Protein AF-A0AAE1GYR5-F1 (afdb_monomer)

Mean predicted aligned error: 14.64 Å

Nearest PDB structures (foldseek):
  8scx-assembly1_A  TM=9.489E-01  e=9.375E-11  Saccharomyces cerevisiae
  8scx-assembly1_B  TM=8.707E-01  e=6.252E-06  Saccharomyces cerevisiae
  8e73-assembly1_AK  TM=7.886E-01  e=5.840E-03  Vigna radiata
  7cgp-assembly1_A  TM=7.284E-01  e=4.754E-03  Homo sapiens
  7ard-assembly1_Y  TM=7.413E-01  e=6.220E-02  Polytomella sp. Pringsheim 198.80

pLDDT: mean 76.47, std 19.3, range [35.62, 95.69]

Secondary structure (DSSP, 8-state):
--SSHHHHTTTTTSS--HHHHHHHHHHHHHHHHHHHHHHHHHHHHHHHSPSSHHHHHHHHHHHHHHHHHHHHHHHHHHHHHHHHHHHHHHHHHS---HHHHHHHHHHHHHHHHGGG-HHHHHHHHHHHHHHHHHHHHHHHHHHHHHHHHT---PPPPGGG---SSTT-PPP---------

Radius of gyration: 28.0 Å; Cα contacts (8 Å, |Δi|>4): 154; chains: 1; bounding box: 78×53×68 Å

Foldseek 3Di:
DPPVVVVVVVVVPVDDALVVQLVVQLVVQLVCLLVVLLVVLLVVQLVPFDDDPVRSNVSSVVSSVPGSNVRSNVSSLLRNQLSVQLNVVCVVVVDRDLVSSLQSQLVSQLVVCVVVDDVSSNVRSVVRSVVSCVVVVVVVVVVVVVVVVCPPPDPPPPPPDDDPDPDDDDDPDDPDDDDD

Sequence (180 aa):
MNKSIHSLQMEEYTREPCPWRIMDDIGGAFAMGAIGGGVFQSFRGFRNAPSGISRRLAGSLSAIQQRSPVIAGSFAVWGGMFSTFDCSLAHLRKKEDPWNSILSGALTGGVLAARSGPGPMAASAAVGGLLLALIEGVGIWMTRMTAEHFQPQMPPPADAQPSPFPGMPLNPSGQQSELQ

Solvent-accessible surface area (backbone atoms only — not comparable to full-atom values): 9850 Å² total; per-residue (Å²): 132,78,71,67,61,61,58,57,59,62,57,79,62,70,63,68,56,68,76,54,44,29,53,51,39,21,51,52,28,24,50,53,21,34,52,53,30,30,54,56,30,35,54,52,19,40,71,72,30,62,93,50,73,70,51,14,50,52,38,11,52,53,38,20,69,69,44,9,60,56,45,7,49,51,34,16,53,51,36,28,42,28,41,51,41,32,48,50,44,34,66,73,63,76,50,90,52,74,62,41,54,20,50,18,24,18,49,38,26,21,62,74,25,48,88,70,37,71,68,51,11,54,52,32,14,52,51,28,20,50,56,36,43,50,53,50,51,50,51,53,52,52,51,52,59,50,49,68,75,59,63,74,77,73,74,77,69,84,87,78,62,83,73,94,64,93,86,74,84,87,80,94,81,86,90,84,83,90,88,130

Organism: NCBI:txid407009

Structure (mmCIF, N/CA/C/O backbone):
data_AF-A0AAE1GYR5-F1
#
_entry.id   AF-A0AAE1GYR5-F1
#
loop_
_atom_site.group_PDB
_atom_site.id
_atom_site.type_symbol
_atom_site.label_atom_id
_atom_site.label_alt_id
_atom_site.label_comp_id
_atom_site.label_asym_id
_atom_site.label_entity_id
_atom_site.label_seq_id
_atom_site.pdbx_PDB_ins_code
_atom_site.Cartn_x
_atom_site.Cartn_y
_atom_site.Cartn_z
_atom_site.occupancy
_atom_site.B_iso_or_equiv
_atom_site.auth_seq_id
_atom_site.auth_comp_id
_atom_site.auth_asym_id
_atom_site.auth_atom_id
_atom_site.pdbx_PDB_model_num
ATOM 1 N N . MET A 1 1 ? 30.249 -35.823 -10.989 1.00 42.81 1 MET A N 1
ATOM 2 C CA . MET A 1 1 ? 29.712 -34.827 -11.947 1.00 42.81 1 MET A CA 1
ATOM 3 C C . MET A 1 1 ? 28.200 -34.592 -11.861 1.00 42.81 1 MET A C 1
ATOM 5 O O . MET A 1 1 ? 27.748 -33.640 -12.468 1.00 42.81 1 MET A O 1
ATOM 9 N N . ASN A 1 2 ? 27.418 -35.348 -11.072 1.00 40.09 2 ASN A N 1
ATOM 10 C CA . ASN A 1 2 ? 25.955 -35.156 -11.000 1.00 40.09 2 ASN A CA 1
ATOM 11 C C . ASN A 1 2 ? 25.460 -34.285 -9.822 1.00 40.09 2 ASN A C 1
ATOM 13 O O . ASN A 1 2 ? 24.262 -34.113 -9.642 1.00 40.09 2 ASN A O 1
ATOM 17 N N . LYS A 1 3 ? 26.371 -33.761 -8.986 1.00 47.69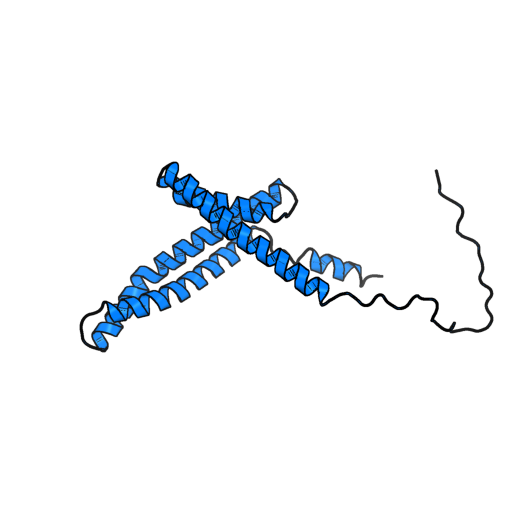 3 LYS A N 1
ATOM 18 C CA . LYS A 1 3 ? 26.021 -33.029 -7.753 1.00 47.69 3 LYS A CA 1
ATOM 19 C C . LYS A 1 3 ? 26.018 -31.501 -7.916 1.00 47.69 3 LYS A C 1
ATOM 21 O O . LYS A 1 3 ? 25.358 -30.829 -7.141 1.00 47.69 3 LYS A O 1
ATOM 26 N N . SER A 1 4 ? 26.700 -30.975 -8.939 1.00 44.97 4 SER A N 1
ATOM 27 C CA . SER A 1 4 ? 26.844 -29.526 -9.178 1.00 44.97 4 SER A CA 1
ATOM 28 C C . SER A 1 4 ? 25.782 -28.938 -10.119 1.00 44.97 4 SER A C 1
ATOM 30 O O . SER A 1 4 ? 25.547 -27.736 -10.087 1.00 44.97 4 SER A O 1
ATOM 32 N N . ILE A 1 5 ? 25.106 -29.773 -10.921 1.00 47.38 5 ILE A N 1
ATOM 33 C CA . ILE A 1 5 ? 23.966 -29.354 -11.760 1.00 47.38 5 ILE A CA 1
ATOM 34 C C . ILE A 1 5 ? 22.716 -29.114 -10.889 1.00 47.38 5 ILE A C 1
ATOM 36 O O . ILE A 1 5 ? 21.984 -28.154 -11.105 1.00 47.38 5 ILE A O 1
ATOM 40 N N . HIS A 1 6 ? 22.515 -29.920 -9.839 1.00 42.69 6 HIS A N 1
ATOM 41 C CA . HIS A 1 6 ? 21.367 -29.779 -8.934 1.00 42.69 6 HIS A CA 1
ATOM 42 C C . HIS A 1 6 ? 21.412 -28.522 -8.053 1.00 42.69 6 HIS A C 1
ATOM 44 O O . HIS A 1 6 ? 20.363 -28.038 -7.645 1.00 42.69 6 HIS A O 1
ATOM 50 N N . SER A 1 7 ? 22.595 -27.979 -7.764 1.00 40.62 7 SER A N 1
ATOM 51 C CA . SER A 1 7 ? 22.740 -26.728 -7.009 1.00 40.62 7 SER A CA 1
ATOM 52 C C . SER A 1 7 ? 22.446 -25.481 -7.848 1.00 40.62 7 SER A C 1
ATOM 54 O O . SER A 1 7 ? 22.014 -24.486 -7.287 1.00 40.62 7 SER A O 1
ATOM 56 N N . LEU A 1 8 ? 22.609 -25.537 -9.176 1.00 44.00 8 LEU A N 1
ATOM 57 C CA . LEU A 1 8 ? 22.310 -24.403 -10.064 1.00 44.00 8 LEU A CA 1
ATOM 58 C C . LEU A 1 8 ? 20.816 -24.314 -10.430 1.00 44.00 8 LEU A C 1
ATOM 60 O O . LEU A 1 8 ? 20.296 -23.220 -10.611 1.00 44.00 8 LEU A O 1
ATOM 64 N N . GLN A 1 9 ? 20.086 -25.436 -10.453 1.00 36.09 9 GLN A N 1
ATOM 65 C CA . GLN A 1 9 ? 18.617 -25.416 -10.595 1.00 36.09 9 GLN A CA 1
ATOM 66 C C . GLN A 1 9 ? 17.873 -24.980 -9.322 1.00 36.09 9 GLN A C 1
ATOM 68 O O . GLN A 1 9 ? 16.681 -24.699 -9.390 1.00 36.09 9 GLN A O 1
ATOM 73 N N . MET A 1 10 ? 18.557 -24.907 -8.177 1.00 39.50 10 MET A N 1
ATOM 74 C CA . MET A 1 10 ? 17.971 -24.498 -6.893 1.00 39.50 10 MET A CA 1
ATOM 75 C C . MET A 1 10 ? 18.194 -23.010 -6.572 1.00 39.50 10 MET A C 1
ATOM 77 O O . MET A 1 10 ? 17.833 -22.583 -5.482 1.00 39.50 10 MET A O 1
ATOM 81 N N . GLU A 1 11 ? 18.751 -22.223 -7.505 1.00 41.19 11 GLU A N 1
ATOM 82 C CA . GLU A 1 11 ? 18.718 -20.747 -7.456 1.00 41.19 11 GLU A CA 1
ATOM 83 C C . GLU A 1 11 ? 17.782 -20.136 -8.519 1.00 41.19 11 GLU A C 1
ATOM 85 O O . GLU A 1 11 ? 17.151 -19.112 -8.271 1.00 41.19 11 GLU A O 1
ATOM 90 N N . GLU A 1 12 ? 17.559 -20.824 -9.647 1.00 40.78 12 GLU A N 1
ATOM 91 C CA . GLU A 1 12 ? 16.543 -20.457 -10.657 1.00 40.78 12 GLU A CA 1
ATOM 92 C C . GLU A 1 12 ? 15.101 -20.855 -10.234 1.00 40.78 12 GLU A C 1
ATOM 94 O O . GLU A 1 12 ? 14.131 -20.608 -10.946 1.00 40.78 12 GLU A O 1
ATOM 99 N N . TYR A 1 13 ? 14.953 -21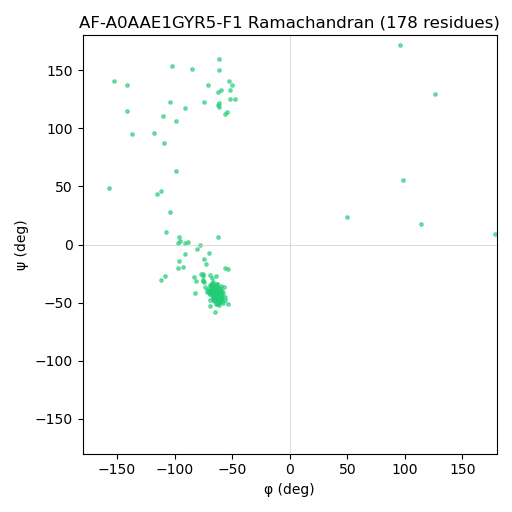.469 -9.052 1.00 37.06 13 TYR A N 1
ATOM 100 C CA . TYR A 1 13 ? 13.685 -21.747 -8.358 1.00 37.06 13 TYR A CA 1
ATOM 101 C C . TYR A 1 13 ? 13.494 -20.835 -7.124 1.00 37.06 13 TYR A C 1
ATOM 103 O O . TYR A 1 13 ? 12.598 -21.045 -6.315 1.00 37.06 13 TYR A O 1
ATOM 111 N N . THR A 1 14 ? 14.321 -19.797 -6.956 1.00 44.81 14 THR A N 1
ATOM 112 C CA . THR A 1 14 ? 14.235 -18.865 -5.809 1.00 44.81 14 THR A CA 1
ATOM 113 C C . THR A 1 14 ? 13.328 -17.657 -6.097 1.00 44.81 14 THR A C 1
ATOM 115 O O . THR A 1 14 ? 13.144 -16.789 -5.246 1.00 44.81 14 THR A O 1
ATOM 118 N N . ARG A 1 15 ? 12.715 -17.594 -7.289 1.00 51.94 15 ARG A N 1
ATOM 119 C CA . ARG A 1 15 ? 11.663 -16.628 -7.633 1.00 51.94 15 ARG A CA 1
ATOM 120 C C . ARG A 1 15 ? 10.332 -17.339 -7.770 1.00 51.94 15 ARG A C 1
ATOM 122 O O . ARG A 1 15 ? 10.109 -18.081 -8.725 1.00 51.94 15 ARG A O 1
ATOM 129 N N . GLU A 1 16 ? 9.434 -17.084 -6.830 1.00 55.91 16 GLU A N 1
ATOM 130 C CA . GLU A 1 16 ? 8.089 -17.625 -6.925 1.00 55.91 16 GLU A CA 1
ATOM 131 C C . GLU A 1 16 ? 7.394 -17.082 -8.187 1.00 55.91 16 GLU A C 1
ATOM 133 O O . GLU A 1 16 ? 7.450 -15.875 -8.457 1.00 55.91 16 GLU A O 1
ATOM 138 N N . PRO A 1 17 ? 6.776 -17.951 -9.010 1.00 71.19 17 PRO A N 1
ATOM 139 C CA . PRO A 1 17 ? 6.199 -17.544 -10.279 1.00 71.19 17 PRO A CA 1
ATOM 140 C C . PRO A 1 17 ? 5.092 -16.511 -10.057 1.00 71.19 17 PRO A C 1
ATOM 142 O O . PRO A 1 17 ? 4.379 -16.526 -9.053 1.00 71.19 17 PRO A O 1
ATOM 145 N N . CYS A 1 18 ? 4.914 -15.628 -11.040 1.00 67.38 18 CYS A N 1
ATOM 146 C CA . CYS A 1 18 ? 4.074 -14.442 -10.916 1.00 67.38 18 CYS A CA 1
ATOM 147 C C . CYS A 1 18 ? 2.603 -14.633 -10.507 1.00 67.38 18 CYS A C 1
ATOM 149 O O . CYS A 1 18 ? 2.070 -13.664 -9.983 1.00 67.38 18 CYS A O 1
ATOM 151 N N . PRO A 1 19 ? 1.903 -15.780 -10.621 1.00 80.06 19 PRO A N 1
ATOM 152 C CA . PRO A 1 19 ? 0.608 -15.866 -9.945 1.00 80.06 19 PRO A CA 1
ATOM 153 C C . PRO A 1 19 ? 0.746 -16.046 -8.425 1.00 80.06 19 PRO A C 1
ATOM 155 O O . PRO A 1 19 ? -0.099 -15.565 -7.676 1.00 80.06 19 PRO A O 1
ATOM 158 N N . TRP A 1 20 ? 1.800 -16.716 -7.962 1.00 84.94 20 TRP A N 1
ATOM 159 C CA . TRP A 1 20 ? 1.976 -17.052 -6.554 1.00 84.94 20 TRP A CA 1
ATOM 160 C C . TRP A 1 20 ? 2.570 -15.887 -5.754 1.00 84.94 20 TRP A C 1
ATOM 162 O O . TRP A 1 20 ? 2.019 -15.534 -4.716 1.00 84.94 20 TRP A O 1
ATOM 172 N N . ARG A 1 21 ? 3.569 -15.181 -6.306 1.00 83.62 21 ARG A N 1
ATOM 173 C CA . ARG A 1 21 ? 4.134 -13.969 -5.682 1.00 83.62 21 ARG A CA 1
ATOM 174 C C . ARG A 1 21 ? 3.080 -12.882 -5.441 1.00 83.62 21 ARG A C 1
ATOM 176 O O . ARG A 1 21 ? 3.029 -12.286 -4.377 1.00 83.62 21 ARG A O 1
ATOM 183 N N . ILE A 1 22 ? 2.181 -12.670 -6.408 1.00 87.81 22 ILE A N 1
ATOM 184 C CA . ILE A 1 22 ? 1.078 -11.706 -6.265 1.00 87.81 22 ILE A CA 1
ATOM 185 C C . ILE A 1 22 ? 0.131 -12.123 -5.131 1.00 87.81 22 ILE A C 1
ATOM 187 O O . ILE A 1 22 ? -0.329 -11.271 -4.376 1.00 87.81 22 ILE A O 1
ATOM 191 N N . MET A 1 23 ? -0.178 -13.418 -5.010 1.00 89.44 23 MET A N 1
ATOM 192 C CA . MET A 1 23 ? -1.055 -13.916 -3.949 1.00 89.44 23 MET A CA 1
ATOM 193 C C . MET A 1 23 ? -0.431 -13.714 -2.565 1.00 89.44 23 MET A C 1
ATOM 195 O O . MET A 1 23 ? -1.122 -13.256 -1.652 1.00 89.44 23 MET A O 1
ATOM 199 N N . ASP A 1 24 ? 0.860 -14.017 -2.426 1.00 90.56 24 ASP A N 1
ATOM 200 C CA . ASP A 1 24 ? 1.584 -13.831 -1.169 1.00 90.56 24 ASP A CA 1
ATOM 201 C C . ASP A 1 24 ? 1.683 -12.344 -0.796 1.00 90.56 24 ASP A C 1
ATOM 203 O O . ASP A 1 24 ? 1.354 -11.967 0.327 1.00 90.56 24 ASP A O 1
ATOM 207 N N . ASP A 1 25 ? 1.970 -11.466 -1.762 1.00 90.50 25 ASP A N 1
ATOM 208 C CA . ASP A 1 25 ? 2.030 -10.017 -1.537 1.00 90.50 25 ASP A CA 1
ATOM 209 C C . ASP A 1 25 ? 0.667 -9.424 -1.138 1.00 90.50 25 ASP A C 1
ATOM 211 O O . ASP A 1 25 ? 0.583 -8.580 -0.241 1.00 90.50 25 ASP A O 1
ATOM 215 N N . ILE A 1 26 ? -0.429 -9.880 -1.757 1.00 93.38 26 ILE A N 1
ATOM 216 C CA . ILE A 1 26 ? -1.796 -9.484 -1.377 1.00 93.38 26 ILE A CA 1
ATOM 217 C C . ILE A 1 26 ? -2.102 -9.942 0.050 1.00 93.38 26 ILE A C 1
ATOM 219 O O . ILE A 1 26 ? -2.629 -9.160 0.848 1.00 93.38 26 ILE A O 1
ATOM 223 N N . GLY A 1 27 ? -1.785 -11.198 0.376 1.00 93.12 27 GLY A N 1
ATOM 224 C CA . GLY A 1 27 ? -2.016 -11.782 1.695 1.00 93.12 27 GLY A CA 1
ATOM 225 C C . GLY A 1 27 ? -1.198 -11.093 2.786 1.00 93.12 27 GLY A C 1
ATOM 226 O O . GLY A 1 27 ? -1.745 -10.704 3.821 1.00 93.12 27 GLY A O 1
ATOM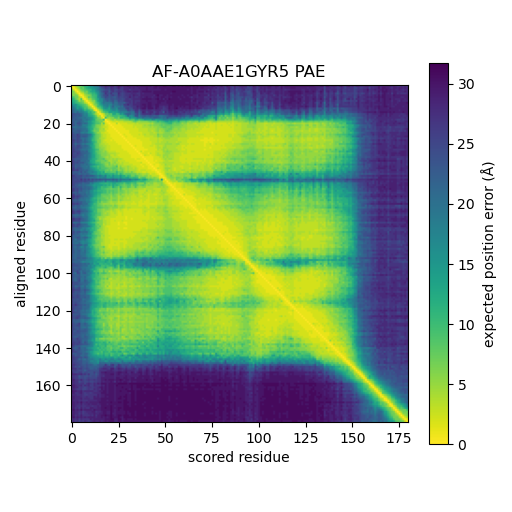 227 N N . GLY A 1 28 ? 0.089 -10.865 2.526 1.00 93.25 28 GLY A N 1
ATOM 228 C CA . GLY A 1 28 ? 1.006 -10.149 3.405 1.00 93.25 28 GLY A CA 1
ATOM 229 C C . GLY A 1 28 ? 0.562 -8.707 3.638 1.00 93.25 28 GLY A C 1
ATOM 230 O O . GLY A 1 28 ? 0.438 -8.276 4.787 1.00 93.25 28 GLY A O 1
ATOM 231 N N . ALA A 1 29 ? 0.221 -7.976 2.574 1.00 93.75 29 ALA A N 1
ATOM 232 C CA . ALA A 1 29 ? -0.273 -6.605 2.685 1.00 93.75 29 ALA A CA 1
ATOM 233 C C . ALA A 1 29 ? -1.617 -6.528 3.429 1.00 93.75 29 ALA A C 1
ATOM 235 O O . ALA A 1 29 ? -1.817 -5.637 4.260 1.00 93.75 29 ALA A O 1
ATOM 236 N N . PHE A 1 30 ? -2.524 -7.483 3.196 1.00 95.69 30 PHE A N 1
ATOM 237 C CA . PHE A 1 30 ? -3.776 -7.585 3.945 1.00 95.69 30 PHE A CA 1
ATOM 238 C C . PHE A 1 30 ? -3.517 -7.821 5.435 1.00 95.69 30 PHE A C 1
ATOM 240 O O . PHE A 1 30 ? -4.090 -7.124 6.273 1.00 95.69 30 PHE A O 1
ATOM 247 N N . ALA A 1 31 ? -2.639 -8.767 5.782 1.00 95.69 31 ALA A N 1
ATOM 248 C CA . ALA A 1 31 ? -2.300 -9.075 7.167 1.00 95.69 31 ALA A CA 1
ATOM 249 C C . ALA A 1 31 ? -1.670 -7.867 7.875 1.00 95.69 31 ALA A C 1
ATOM 251 O O . ALA A 1 31 ? -2.112 -7.492 8.965 1.00 95.69 31 ALA A O 1
ATOM 252 N N . MET A 1 32 ? -0.709 -7.194 7.232 1.00 94.69 32 MET A N 1
ATOM 253 C CA . MET A 1 32 ? -0.116 -5.957 7.752 1.00 94.69 32 MET A CA 1
ATOM 254 C C . MET A 1 32 ? -1.174 -4.870 7.967 1.00 94.69 32 MET A C 1
ATOM 256 O O . MET A 1 32 ? -1.204 -4.231 9.022 1.00 94.69 32 MET A O 1
ATOM 260 N N . GLY A 1 33 ? -2.087 -4.692 7.010 1.00 93.38 33 GLY A N 1
ATOM 261 C CA . GLY A 1 33 ? -3.173 -3.721 7.109 1.00 93.38 33 GLY A CA 1
ATOM 262 C C . GLY A 1 33 ? -4.214 -4.071 8.178 1.00 93.38 33 GLY A C 1
ATOM 263 O O . GLY A 1 33 ? -4.711 -3.171 8.853 1.00 93.38 33 GLY A O 1
ATOM 264 N N . ALA A 1 34 ? -4.511 -5.353 8.394 1.00 95.06 34 ALA A N 1
ATOM 265 C CA . ALA A 1 34 ? -5.450 -5.816 9.417 1.00 95.06 34 ALA A CA 1
ATOM 266 C C . ALA A 1 34 ? -4.875 -5.669 10.831 1.00 95.06 34 ALA A C 1
ATOM 268 O O . ALA A 1 34 ? -5.577 -5.228 11.745 1.00 95.06 34 ALA A O 1
ATOM 269 N N . ILE A 1 35 ? -3.591 -5.988 11.011 1.00 95.12 35 ILE A N 1
ATOM 270 C CA . ILE A 1 35 ? -2.890 -5.821 12.289 1.00 95.12 35 ILE A CA 1
ATOM 271 C C . ILE A 1 35 ? -2.711 -4.329 12.584 1.00 95.12 35 ILE A C 1
ATOM 273 O O . ILE A 1 35 ? -3.139 -3.850 13.635 1.00 95.12 35 ILE A O 1
ATOM 277 N N . GLY A 1 36 ? -2.148 -3.565 11.642 1.00 93.56 36 GLY A N 1
ATOM 278 C CA . GLY A 1 36 ? -1.916 -2.128 11.805 1.00 93.56 36 GLY A CA 1
ATOM 279 C C . GLY A 1 36 ? -3.215 -1.337 11.965 1.00 93.56 36 GLY A C 1
ATOM 280 O O . GLY A 1 36 ? -3.349 -0.523 12.883 1.00 93.56 36 GLY A O 1
ATOM 281 N N . GLY A 1 37 ? -4.209 -1.627 11.124 1.00 92.81 37 GLY A N 1
ATOM 282 C CA . GLY A 1 37 ? -5.552 -1.058 11.202 1.00 92.81 37 GLY A CA 1
ATOM 283 C C . GLY A 1 37 ? -6.249 -1.424 12.508 1.00 92.81 37 GLY A C 1
ATOM 284 O O . GLY A 1 37 ? -6.804 -0.547 13.164 1.00 92.81 37 GLY A O 1
ATOM 285 N N . GLY A 1 38 ? -6.158 -2.681 12.947 1.00 93.50 38 GLY A N 1
ATOM 286 C CA . GLY A 1 38 ? -6.717 -3.140 14.217 1.00 93.50 38 GLY A CA 1
ATOM 287 C C . GLY A 1 38 ? -6.126 -2.408 15.420 1.00 93.50 38 GLY A C 1
ATOM 288 O O . GLY A 1 38 ? -6.873 -1.866 16.235 1.00 93.50 38 GLY A O 1
ATOM 289 N N . VAL A 1 39 ? -4.798 -2.304 15.506 1.00 94.31 39 VAL A N 1
ATOM 290 C CA . VAL A 1 39 ? -4.116 -1.600 16.605 1.00 94.31 39 VAL A CA 1
ATOM 291 C C . VAL A 1 39 ? -4.473 -0.114 16.604 1.00 94.31 39 VAL A C 1
ATOM 293 O O . VAL A 1 39 ? -4.935 0.409 17.623 1.00 94.31 39 VAL A O 1
ATOM 296 N N . PHE A 1 40 ? -4.341 0.563 15.460 1.00 92.06 40 PHE A N 1
ATOM 297 C CA . PHE A 1 40 ? -4.634 1.993 15.350 1.00 92.06 40 PHE A CA 1
ATOM 298 C C . PHE A 1 40 ? -6.098 2.304 15.675 1.00 92.06 40 PHE A C 1
ATOM 300 O O . PHE A 1 40 ? -6.409 3.260 16.398 1.00 92.06 40 PHE A O 1
ATOM 307 N N . GLN A 1 41 ? -7.018 1.475 15.179 1.00 92.81 41 GLN A N 1
ATOM 308 C CA . GLN A 1 41 ? -8.435 1.671 15.422 1.00 92.81 41 GLN A CA 1
ATOM 309 C C . GLN A 1 41 ? -8.860 1.279 16.831 1.00 92.81 41 GLN A C 1
ATOM 311 O O . GLN A 1 41 ? -9.780 1.909 17.347 1.00 92.81 41 GLN A O 1
ATOM 316 N N . SER A 1 42 ? -8.156 0.352 17.485 1.00 89.69 42 SER A N 1
ATOM 317 C CA . SER A 1 42 ? -8.381 0.045 18.899 1.00 89.69 42 SER A CA 1
ATOM 318 C C . SER A 1 42 ? -8.089 1.257 19.787 1.00 89.69 42 SER A C 1
ATOM 320 O O . SER A 1 42 ? -8.905 1.633 20.630 1.00 89.69 42 SER A O 1
ATOM 322 N N . PHE A 1 43 ? -6.965 1.940 19.541 1.00 89.75 43 PHE A N 1
ATOM 323 C CA . PHE A 1 43 ? -6.552 3.105 20.317 1.00 89.75 43 PHE A CA 1
ATOM 324 C C . PHE A 1 43 ? -7.480 4.289 20.056 1.00 89.75 43 PHE A C 1
ATOM 326 O O . PHE A 1 43 ? -7.988 4.925 20.983 1.00 89.75 43 PHE A O 1
ATOM 333 N N . ARG A 1 44 ? -7.763 4.565 18.778 1.00 87.50 44 ARG A N 1
ATOM 334 C CA . ARG A 1 44 ? -8.672 5.650 18.393 1.00 87.50 44 ARG A CA 1
ATOM 335 C C . ARG A 1 44 ? -10.112 5.374 18.837 1.00 87.50 44 ARG A C 1
ATOM 337 O O . ARG A 1 44 ? -10.789 6.299 19.275 1.00 87.50 44 ARG A O 1
ATOM 344 N N . GLY A 1 45 ? -10.566 4.125 18.767 1.00 86.38 45 GLY A N 1
ATOM 345 C CA . GLY A 1 45 ? -11.885 3.684 19.225 1.00 86.38 45 GLY A CA 1
ATOM 346 C C . GLY A 1 45 ? -12.041 3.811 20.737 1.00 86.38 45 GLY A C 1
ATOM 347 O O . GLY A 1 45 ? -13.043 4.343 21.204 1.00 86.38 45 GLY A O 1
ATOM 348 N N . PHE A 1 46 ? -11.011 3.444 21.504 1.00 86.56 46 PHE A N 1
ATOM 349 C CA . PHE A 1 46 ? -11.005 3.607 22.959 1.00 86.56 46 PHE A CA 1
ATOM 350 C C . PHE A 1 46 ? -11.026 5.082 23.390 1.00 86.56 46 PHE A C 1
ATOM 352 O O . PHE A 1 46 ? -11.692 5.431 24.366 1.00 86.56 46 PHE A O 1
ATOM 359 N N . ARG A 1 47 ? -10.332 5.963 22.652 1.00 85.50 47 ARG A N 1
ATOM 360 C CA . ARG A 1 47 ? -10.309 7.415 22.920 1.00 85.50 47 ARG A CA 1
ATOM 361 C C . ARG A 1 47 ? -11.591 8.140 22.513 1.00 85.50 47 ARG A C 1
ATOM 363 O O . ARG A 1 47 ? -11.933 9.127 23.151 1.00 85.50 47 ARG A O 1
ATOM 370 N N . ASN A 1 48 ? -12.273 7.681 21.465 1.00 86.25 48 ASN A N 1
ATOM 371 C CA . ASN A 1 48 ? -13.472 8.331 20.926 1.00 86.25 48 ASN A CA 1
ATOM 372 C C . ASN A 1 48 ? -14.789 7.809 21.540 1.00 86.25 48 ASN A C 1
ATOM 374 O O . ASN A 1 48 ? -15.853 8.352 21.256 1.00 86.25 48 ASN A O 1
ATOM 378 N N . ALA A 1 49 ? -14.743 6.744 22.345 1.00 86.06 49 ALA A N 1
ATOM 379 C CA . ALA A 1 49 ? -15.921 6.126 22.951 1.00 86.06 49 ALA A CA 1
ATOM 380 C C . ALA A 1 49 ? -16.356 6.802 24.278 1.00 86.06 49 ALA A C 1
ATOM 382 O O . ALA A 1 49 ? -15.513 7.330 25.014 1.00 86.06 49 ALA A O 1
ATOM 383 N N . PRO A 1 50 ? -17.665 6.760 24.618 1.00 77.31 50 PRO A N 1
ATOM 384 C CA . PRO A 1 50 ? -18.221 7.385 25.822 1.00 77.31 50 PRO A CA 1
ATOM 385 C C . PRO A 1 50 ? -17.633 6.815 27.124 1.00 77.31 50 PRO A C 1
ATOM 387 O O . PRO A 1 50 ? -17.078 5.717 27.157 1.00 77.31 50 PRO A O 1
ATOM 390 N N . SER A 1 51 ? -17.745 7.569 28.222 1.00 77.38 51 SER A N 1
ATOM 391 C CA . SER A 1 51 ? -17.150 7.226 29.520 1.00 77.38 51 SER A CA 1
ATOM 392 C C . SER A 1 51 ? -17.659 5.883 30.085 1.00 77.38 51 SER A C 1
ATOM 394 O O . SER A 1 51 ? -18.859 5.582 30.113 1.00 77.38 51 SER A O 1
ATOM 396 N N . GLY A 1 52 ? -16.708 5.058 30.540 1.00 82.06 52 GLY A N 1
ATOM 397 C CA . GLY A 1 52 ? -16.922 3.713 31.088 1.00 82.06 52 GLY A CA 1
ATOM 398 C C . GLY A 1 52 ? -16.067 2.654 30.384 1.00 82.06 52 GLY A C 1
ATOM 399 O O . GLY A 1 52 ? -16.067 2.575 29.160 1.00 82.06 52 GLY A O 1
ATOM 400 N N . ILE A 1 53 ? -15.340 1.830 31.148 1.00 83.88 53 ILE A N 1
ATOM 401 C CA . ILE A 1 53 ? -14.387 0.841 30.604 1.00 83.88 53 ILE A CA 1
ATOM 402 C C . ILE A 1 53 ? -15.094 -0.160 29.675 1.00 83.88 53 ILE A C 1
ATOM 404 O O . ILE A 1 53 ? -14.636 -0.380 28.559 1.00 83.88 53 ILE A O 1
ATOM 408 N N . SER A 1 54 ? -16.258 -0.685 30.072 1.00 85.06 54 SER A N 1
ATOM 409 C CA . SER A 1 54 ? -17.051 -1.616 29.254 1.00 85.06 54 SER A CA 1
ATOM 410 C C . SER A 1 54 ? -17.527 -1.001 27.931 1.00 85.06 54 SER A C 1
ATOM 412 O O . SER A 1 54 ? -17.390 -1.615 26.876 1.00 85.06 54 SER A O 1
ATOM 414 N N . ARG A 1 55 ? -18.020 0.246 27.958 1.00 84.88 55 ARG A N 1
ATOM 415 C CA . ARG A 1 55 ? -18.468 0.981 26.760 1.00 84.88 55 ARG A CA 1
ATOM 416 C C . ARG A 1 55 ? -17.314 1.364 25.836 1.00 84.88 55 ARG A C 1
ATOM 418 O O . ARG A 1 55 ? -17.482 1.333 24.619 1.00 84.88 55 ARG A O 1
ATOM 425 N N . ARG A 1 56 ? -16.140 1.679 26.390 1.00 86.44 56 ARG A N 1
ATOM 426 C CA . ARG A 1 56 ? -14.927 1.951 25.605 1.00 86.44 56 ARG A CA 1
ATOM 427 C C . ARG A 1 56 ? -14.386 0.707 24.919 1.00 86.44 56 ARG A C 1
ATOM 429 O O . ARG A 1 56 ? -13.979 0.795 23.766 1.00 86.44 56 ARG A O 1
ATOM 436 N N . LEU A 1 57 ? -14.417 -0.440 25.595 1.00 87.44 57 LEU A N 1
ATOM 437 C CA . LEU A 1 57 ? -14.034 -1.717 24.993 1.00 87.44 57 LEU A CA 1
ATOM 438 C C . LEU A 1 57 ? -15.017 -2.130 23.893 1.00 87.44 57 LEU A C 1
ATOM 440 O O . LEU A 1 57 ? -14.580 -2.455 22.795 1.00 87.44 57 LEU A O 1
ATOM 444 N N . ALA A 1 58 ? -16.326 -2.018 24.133 1.00 88.19 58 ALA A N 1
ATOM 445 C CA . ALA A 1 58 ? -17.339 -2.289 23.111 1.00 88.19 58 ALA A CA 1
ATOM 446 C C . ALA A 1 58 ? -17.211 -1.346 21.898 1.00 88.19 58 ALA A C 1
ATOM 448 O O . ALA A 1 58 ? -17.209 -1.801 20.759 1.00 88.19 58 ALA A O 1
ATOM 449 N N . GLY A 1 59 ? -17.027 -0.040 22.127 1.00 87.88 59 GLY A N 1
ATOM 450 C CA . GLY A 1 59 ? -16.820 0.938 21.054 1.00 87.88 59 GLY A CA 1
ATOM 451 C C . GLY A 1 59 ? -15.521 0.718 20.275 1.00 87.88 59 GLY A C 1
ATOM 452 O O . GLY A 1 59 ? -15.492 0.904 19.060 1.00 87.88 59 GLY A O 1
ATOM 453 N N . SER A 1 60 ? -14.461 0.275 20.954 1.00 88.69 60 SER A N 1
ATOM 454 C CA . SER A 1 60 ? -13.193 -0.111 20.331 1.00 88.69 60 SER A CA 1
ATOM 455 C C . SER A 1 60 ? -13.350 -1.352 19.447 1.00 88.69 60 SER A C 1
ATOM 457 O O . S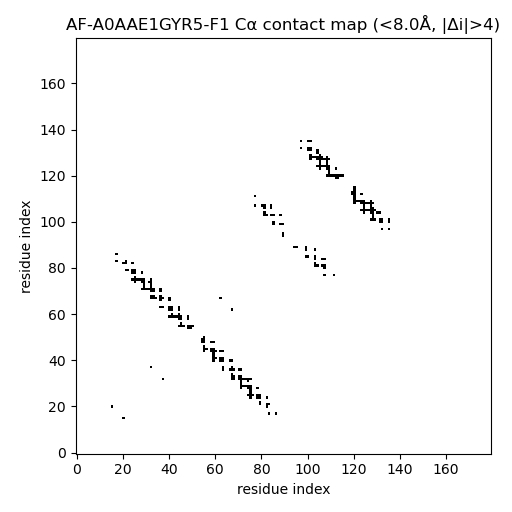ER A 1 60 ? -12.964 -1.317 18.281 1.00 88.69 60 SER A O 1
ATOM 459 N N . LEU A 1 61 ? -14.007 -2.404 19.945 1.00 90.44 61 LEU A N 1
ATOM 460 C CA . LEU A 1 61 ? -14.282 -3.629 19.185 1.00 90.44 61 LEU A CA 1
ATOM 461 C C . LEU A 1 61 ? -15.121 -3.353 17.933 1.00 90.44 61 LEU A C 1
ATOM 463 O O . LEU A 1 61 ? -14.743 -3.776 16.840 1.00 90.44 61 LEU A O 1
ATOM 467 N N . SER A 1 62 ? -16.197 -2.574 18.060 1.00 90.00 62 SER A N 1
ATOM 468 C CA . SER A 1 62 ? -17.016 -2.179 16.910 1.00 90.00 62 SER A CA 1
ATOM 469 C C . SER A 1 62 ? -16.228 -1.333 15.903 1.00 90.00 62 SER A C 1
ATOM 471 O O . SER A 1 62 ? -16.385 -1.500 14.694 1.00 90.00 62 SER A O 1
ATOM 473 N N . ALA A 1 63 ? -15.339 -0.448 16.371 1.00 90.25 63 ALA A N 1
ATOM 474 C CA . ALA A 1 63 ? -14.496 0.361 15.492 1.00 90.25 63 ALA A CA 1
ATOM 475 C C . ALA A 1 63 ? -13.468 -0.484 14.724 1.00 90.25 63 ALA A C 1
ATOM 477 O O . ALA A 1 63 ? -13.253 -0.242 13.534 1.00 90.25 63 ALA A O 1
ATOM 478 N N . ILE A 1 64 ? -12.860 -1.479 15.380 1.00 93.00 64 ILE A N 1
ATOM 479 C CA . ILE A 1 64 ? -11.953 -2.442 14.744 1.00 93.00 64 ILE A CA 1
ATOM 480 C C . ILE A 1 64 ? -12.709 -3.228 13.673 1.00 93.00 64 ILE A C 1
ATOM 482 O O . ILE A 1 64 ? -12.275 -3.248 12.525 1.00 93.00 64 ILE A O 1
ATOM 486 N N . GLN A 1 65 ? -13.860 -3.813 14.013 1.00 90.88 65 GLN A N 1
ATOM 487 C CA . GLN A 1 65 ? -14.630 -4.647 13.085 1.00 90.88 65 GLN A CA 1
ATOM 488 C C . GLN A 1 65 ? -15.091 -3.886 11.840 1.00 90.88 65 GLN A C 1
ATOM 490 O O . GLN A 1 65 ? -15.053 -4.438 10.746 1.00 90.88 65 GLN A O 1
ATOM 495 N N . GLN A 1 66 ? -15.489 -2.619 11.975 1.00 92.12 66 GLN A N 1
ATOM 496 C CA . GLN A 1 66 ? -15.985 -1.856 10.828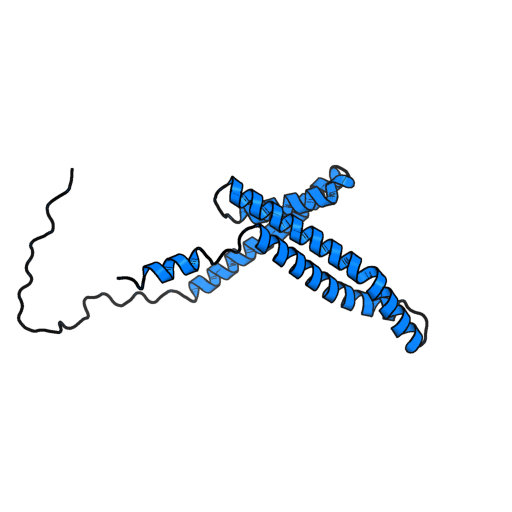 1.00 92.12 66 GLN A CA 1
ATOM 497 C C . GLN A 1 66 ? -14.883 -1.258 9.949 1.00 92.12 66 GLN A C 1
ATOM 499 O O . GLN A 1 66 ? -15.094 -1.088 8.751 1.00 92.12 66 GLN A O 1
ATOM 504 N N . ARG A 1 67 ? -13.724 -0.896 10.514 1.00 91.56 67 ARG A N 1
ATOM 505 C CA . ARG A 1 67 ? -12.707 -0.118 9.778 1.00 91.56 67 ARG A CA 1
ATOM 506 C C . ARG A 1 67 ? -11.431 -0.891 9.476 1.00 91.56 67 ARG A C 1
ATOM 508 O O . ARG A 1 67 ? -10.822 -0.629 8.443 1.00 91.56 67 ARG A O 1
ATOM 515 N N . SER A 1 68 ? -11.045 -1.846 10.324 1.00 92.31 68 SER A N 1
ATOM 516 C CA . SER A 1 68 ? -9.862 -2.682 10.089 1.00 92.31 68 SER A CA 1
ATOM 517 C C . SER A 1 68 ? -9.902 -3.417 8.738 1.00 92.31 68 SER A C 1
ATOM 519 O O . SER A 1 68 ? -8.940 -3.273 7.984 1.00 92.31 68 SER A O 1
ATOM 521 N N . PRO A 1 69 ? -11.000 -4.100 8.333 1.00 92.62 69 PRO A N 1
ATOM 522 C CA . PRO A 1 69 ? -11.028 -4.796 7.042 1.00 92.62 69 PRO A CA 1
ATOM 523 C C . PRO A 1 69 ? -10.986 -3.845 5.837 1.00 92.62 69 PRO A C 1
ATOM 525 O O . PRO A 1 69 ? -10.452 -4.208 4.795 1.00 92.62 69 PRO A O 1
ATOM 528 N N . VAL A 1 70 ? -11.496 -2.614 5.968 1.00 94.50 70 VAL A N 1
ATOM 529 C CA . VAL A 1 70 ? -11.440 -1.605 4.893 1.00 94.50 70 VAL A CA 1
ATOM 530 C C . VAL A 1 70 ? -10.004 -1.124 4.674 1.00 94.50 70 VAL A C 1
ATOM 532 O O . VAL A 1 70 ? -9.552 -0.992 3.535 1.00 94.50 70 VAL A O 1
ATOM 535 N N . ILE A 1 71 ? -9.270 -0.893 5.766 1.00 93.81 71 ILE A N 1
ATOM 536 C CA . ILE A 1 71 ? -7.853 -0.521 5.715 1.00 93.81 71 ILE A CA 1
ATOM 537 C C . ILE A 1 71 ? -7.038 -1.691 5.155 1.00 93.81 71 ILE A C 1
ATOM 539 O O . ILE A 1 71 ? -6.290 -1.502 4.200 1.00 93.81 71 ILE A O 1
ATOM 543 N N . ALA A 1 72 ? -7.247 -2.902 5.677 1.00 95.06 72 ALA A N 1
ATOM 544 C CA . ALA A 1 72 ? -6.594 -4.121 5.203 1.00 95.06 72 ALA A CA 1
ATOM 545 C C . ALA A 1 72 ? -6.828 -4.369 3.707 1.00 95.06 72 ALA A C 1
ATOM 547 O O . ALA A 1 72 ? -5.881 -4.617 2.969 1.00 95.06 72 ALA A O 1
ATOM 548 N N . GLY A 1 73 ? -8.069 -4.215 3.236 1.00 94.50 73 GLY A N 1
ATOM 549 C CA . GLY A 1 73 ? -8.405 -4.330 1.819 1.00 94.50 73 GLY A CA 1
ATOM 550 C C . GLY A 1 73 ? -7.719 -3.267 0.959 1.00 94.50 73 GLY A C 1
ATOM 551 O O . GLY A 1 73 ? -7.260 -3.570 -0.136 1.00 94.50 73 GLY A O 1
ATOM 552 N N . SER A 1 74 ? -7.580 -2.038 1.462 1.00 93.50 74 SER A N 1
ATOM 553 C CA . SER A 1 74 ? -6.866 -0.972 0.745 1.00 93.50 74 SER A CA 1
ATOM 554 C C . SER A 1 74 ? -5.374 -1.293 0.585 1.00 93.50 74 SER A C 1
ATOM 556 O O . SER A 1 74 ? -4.825 -1.100 -0.498 1.00 93.50 74 SER A O 1
ATOM 558 N N . PHE A 1 75 ? -4.733 -1.833 1.628 1.00 93.12 75 PHE A N 1
ATOM 559 C CA . PHE A 1 75 ? -3.344 -2.304 1.558 1.00 93.12 75 PHE A CA 1
ATOM 560 C C . PHE A 1 75 ? -3.189 -3.510 0.629 1.00 93.12 75 PHE A C 1
ATOM 562 O O . PHE A 1 75 ? -2.259 -3.536 -0.170 1.00 93.12 75 PHE A O 1
ATOM 569 N N . ALA A 1 76 ? -4.122 -4.460 0.675 1.00 94.56 76 ALA A N 1
ATOM 570 C CA . ALA A 1 76 ? -4.137 -5.624 -0.206 1.00 94.56 76 ALA A CA 1
ATOM 571 C C . ALA A 1 76 ? -4.241 -5.227 -1.687 1.00 94.56 76 ALA A C 1
ATOM 573 O O . ALA A 1 76 ? -3.501 -5.732 -2.524 1.00 94.56 76 ALA A O 1
ATOM 574 N N . VAL A 1 77 ? -5.127 -4.280 -2.010 1.00 94.25 77 VAL A N 1
ATOM 575 C CA . VAL A 1 77 ? -5.301 -3.756 -3.373 1.00 94.25 77 VAL A CA 1
ATOM 576 C C . VAL A 1 77 ? -4.052 -3.005 -3.838 1.00 94.25 77 VAL A C 1
ATOM 578 O O . VAL A 1 77 ? -3.645 -3.161 -4.987 1.00 94.25 77 VAL A O 1
ATOM 581 N N . TRP A 1 78 ? -3.427 -2.218 -2.957 1.00 92.19 78 TRP A N 1
ATOM 582 C CA . TRP A 1 78 ? -2.174 -1.531 -3.268 1.00 92.19 78 TRP A CA 1
ATOM 583 C C . TRP A 1 78 ? -1.027 -2.520 -3.529 1.00 92.19 78 TRP A C 1
ATOM 585 O O . TRP A 1 78 ? -0.398 -2.439 -4.582 1.00 92.19 78 TRP A O 1
ATOM 595 N N . GLY A 1 79 ? -0.805 -3.483 -2.626 1.00 91.00 79 GLY A N 1
ATOM 596 C CA . GLY A 1 79 ? 0.235 -4.510 -2.760 1.00 91.00 79 GLY A CA 1
ATOM 597 C C . GLY A 1 79 ? 0.018 -5.403 -3.981 1.00 91.00 79 GLY A C 1
ATOM 598 O O . GLY A 1 79 ? 0.929 -5.595 -4.776 1.00 91.00 79 GLY A O 1
ATOM 599 N N . GLY A 1 80 ? -1.221 -5.842 -4.216 1.00 92.00 80 GLY A N 1
ATOM 600 C CA . GLY A 1 80 ? -1.570 -6.628 -5.397 1.00 92.00 80 GLY A CA 1
ATOM 601 C C . GLY A 1 80 ? -1.329 -5.883 -6.705 1.00 92.00 80 GLY A C 1
ATOM 602 O O . GLY A 1 80 ? -0.748 -6.448 -7.629 1.00 92.00 80 GLY A O 1
ATOM 603 N N . MET A 1 81 ? -1.716 -4.605 -6.795 1.00 90.81 81 MET A N 1
ATOM 604 C CA . MET A 1 81 ? -1.431 -3.817 -7.997 1.00 90.81 81 MET A CA 1
ATOM 605 C C . MET A 1 81 ? 0.068 -3.630 -8.214 1.00 90.81 81 MET A C 1
ATOM 607 O O . MET A 1 81 ? 0.537 -3.869 -9.326 1.00 90.81 81 MET A O 1
ATOM 611 N N . PHE A 1 82 ? 0.822 -3.292 -7.168 1.00 91.12 82 PHE A N 1
ATOM 612 C CA . PHE A 1 82 ? 2.275 -3.170 -7.254 1.00 91.12 82 PHE A CA 1
ATOM 613 C C . PHE A 1 82 ? 2.915 -4.442 -7.829 1.00 91.12 82 PHE A C 1
ATOM 615 O O . PHE A 1 82 ? 3.613 -4.372 -8.844 1.00 91.12 82 PHE A O 1
ATOM 622 N N . SER A 1 83 ? 2.583 -5.609 -7.273 1.00 89.88 83 SER A N 1
ATOM 623 C CA . SER A 1 83 ? 3.136 -6.895 -7.709 1.00 89.88 83 SER A CA 1
ATOM 624 C C . SER A 1 83 ? 2.681 -7.294 -9.111 1.00 89.88 83 SER A C 1
ATOM 626 O O . SER A 1 83 ? 3.475 -7.854 -9.868 1.00 89.88 83 SER A O 1
ATOM 628 N N . THR A 1 84 ? 1.444 -6.966 -9.511 1.00 89.44 84 THR A N 1
ATOM 629 C CA . THR A 1 84 ? 0.974 -7.198 -10.891 1.00 89.44 84 THR A CA 1
ATOM 630 C C . THR A 1 84 ? 1.742 -6.358 -11.908 1.00 89.44 84 THR A C 1
ATOM 632 O O . THR A 1 84 ? 2.137 -6.881 -12.955 1.00 89.44 84 THR A O 1
ATOM 635 N N . PHE A 1 85 ? 1.996 -5.078 -11.616 1.00 89.81 85 PHE A N 1
ATOM 636 C CA . PHE A 1 85 ? 2.756 -4.206 -12.508 1.00 89.81 85 PHE A CA 1
ATOM 637 C C . PHE A 1 85 ? 4.226 -4.605 -12.558 1.00 89.81 85 PHE A C 1
ATOM 639 O O . PHE A 1 85 ? 4.787 -4.651 -13.649 1.00 89.81 85 PHE A O 1
ATOM 646 N N . ASP A 1 86 ? 4.829 -4.956 -11.422 1.00 87.38 86 ASP A N 1
ATOM 647 C CA . ASP A 1 86 ? 6.219 -5.413 -11.380 1.00 87.38 86 ASP A CA 1
ATOM 648 C C . ASP A 1 86 ? 6.415 -6.717 -12.171 1.00 87.38 86 ASP A C 1
ATOM 650 O O . ASP A 1 86 ? 7.257 -6.784 -13.066 1.00 87.38 86 ASP A O 1
ATOM 654 N N . CYS A 1 87 ? 5.547 -7.713 -11.962 1.00 86.12 87 CYS A N 1
ATOM 655 C CA . CYS A 1 87 ? 5.545 -8.950 -12.750 1.00 86.12 87 CYS A CA 1
ATOM 656 C C . CYS A 1 87 ? 5.341 -8.702 -14.253 1.00 86.12 87 CYS A C 1
ATOM 658 O O . CYS A 1 87 ? 5.997 -9.329 -15.088 1.00 86.12 87 CYS A O 1
ATOM 660 N N . SER A 1 88 ? 4.453 -7.773 -14.616 1.00 84.88 88 SER A N 1
ATOM 661 C CA . SER A 1 88 ? 4.201 -7.422 -16.019 1.00 84.88 88 SER A CA 1
ATOM 662 C C . SER A 1 88 ? 5.411 -6.739 -16.662 1.00 84.88 88 SER A C 1
ATOM 664 O O . SER A 1 88 ? 5.775 -7.057 -17.795 1.00 84.88 88 SER A O 1
ATOM 666 N N . LEU A 1 89 ? 6.067 -5.822 -15.945 1.00 81.81 89 LEU A N 1
ATOM 667 C CA . LEU A 1 89 ? 7.261 -5.119 -16.420 1.00 81.81 89 LEU A CA 1
ATOM 668 C C . LEU A 1 89 ?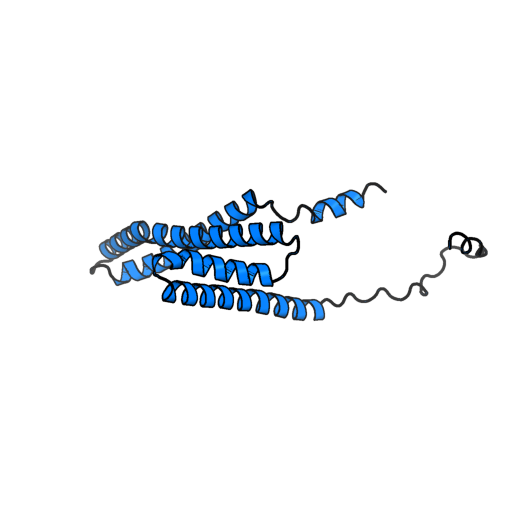 8.465 -6.057 -16.541 1.00 81.81 89 LEU A C 1
ATOM 670 O O . LEU A 1 89 ? 9.170 -5.999 -17.552 1.00 81.81 89 LEU A O 1
ATOM 674 N N . ALA A 1 90 ? 8.656 -6.958 -15.576 1.00 80.38 90 ALA A N 1
ATOM 675 C CA . ALA A 1 90 ? 9.683 -7.994 -15.629 1.00 80.38 90 ALA A CA 1
ATOM 676 C C . ALA A 1 90 ? 9.484 -8.916 -16.844 1.00 80.38 90 ALA A C 1
ATOM 678 O O . ALA A 1 90 ? 10.436 -9.193 -17.576 1.00 80.38 90 ALA A O 1
ATOM 679 N N . HIS A 1 91 ? 8.237 -9.312 -17.129 1.00 77.31 91 HIS A N 1
ATOM 680 C CA . HIS A 1 91 ? 7.918 -10.139 -18.294 1.00 77.31 91 HIS A CA 1
ATOM 681 C C . HIS A 1 91 ? 8.162 -9.411 -19.627 1.00 77.31 91 HIS A C 1
ATOM 683 O O . HIS A 1 91 ? 8.711 -9.995 -20.562 1.00 77.31 91 HIS A O 1
ATOM 689 N N . LEU A 1 92 ? 7.801 -8.125 -19.715 1.00 78.62 92 LEU A N 1
ATOM 690 C CA . LEU A 1 92 ? 7.970 -7.324 -20.932 1.00 78.62 92 LEU A CA 1
ATOM 691 C C . LEU A 1 92 ? 9.436 -6.981 -21.225 1.00 78.62 92 LEU A C 1
ATOM 693 O O . LEU A 1 92 ? 9.842 -6.980 -22.387 1.00 78.62 92 LEU A O 1
ATOM 697 N N . ARG A 1 93 ? 10.234 -6.668 -20.197 1.00 73.12 93 ARG A N 1
ATOM 698 C CA . ARG A 1 93 ? 11.622 -6.203 -20.366 1.00 73.12 93 ARG A CA 1
ATOM 699 C C . ARG A 1 93 ? 12.670 -7.303 -20.244 1.00 73.12 93 ARG A C 1
ATOM 701 O O . ARG A 1 93 ? 13.809 -7.065 -20.640 1.00 73.12 93 ARG A O 1
ATOM 708 N N . LYS A 1 94 ? 12.312 -8.487 -19.725 1.00 70.44 94 LYS A N 1
ATOM 709 C CA . LYS A 1 94 ? 13.230 -9.615 -19.448 1.00 70.44 94 LYS A CA 1
ATOM 710 C C . LYS A 1 94 ? 14.482 -9.205 -18.653 1.00 70.44 94 LYS A C 1
ATOM 712 O O . LYS A 1 94 ? 15.522 -9.849 -18.747 1.00 70.44 94 LYS A O 1
ATOM 717 N N . LYS A 1 95 ? 14.382 -8.099 -17.917 1.00 66.06 95 LYS A N 1
ATOM 718 C CA . LYS A 1 95 ? 15.414 -7.507 -17.070 1.00 66.06 95 LYS A CA 1
ATOM 719 C C . LYS A 1 95 ? 14.744 -6.977 -15.820 1.00 66.06 95 LYS A C 1
ATOM 721 O O . LYS A 1 95 ? 13.675 -6.365 -15.899 1.00 66.06 95 LYS A O 1
ATOM 726 N N . GLU A 1 96 ? 15.382 -7.219 -14.691 1.00 64.94 96 GLU A N 1
ATOM 727 C CA . GLU A 1 96 ? 14.919 -6.788 -13.382 1.00 64.94 96 GLU A CA 1
ATOM 728 C C . GLU A 1 96 ? 15.843 -5.686 -12.888 1.00 64.94 96 GLU A C 1
ATOM 730 O O . GLU A 1 96 ? 16.851 -5.931 -12.234 1.00 64.94 96 GLU A O 1
ATOM 735 N N . ASP A 1 97 ? 15.507 -4.461 -13.279 1.00 73.56 97 ASP A N 1
ATOM 736 C CA . ASP A 1 97 ? 16.215 -3.263 -12.854 1.00 73.56 97 ASP A CA 1
ATOM 737 C C . ASP A 1 97 ? 15.401 -2.550 -11.759 1.00 73.56 97 ASP A C 1
ATOM 739 O O . ASP A 1 97 ? 14.168 -2.607 -11.796 1.00 73.56 97 ASP A O 1
ATOM 743 N N . PRO A 1 98 ? 16.036 -1.779 -10.853 1.00 74.50 98 PRO A N 1
ATOM 744 C CA . PRO A 1 98 ? 15.348 -0.964 -9.837 1.00 74.50 98 PRO A CA 1
ATOM 745 C C . PRO A 1 98 ? 14.298 -0.005 -10.425 1.00 74.50 98 PRO A C 1
ATOM 747 O O . PRO A 1 98 ? 13.372 0.448 -9.756 1.00 74.50 98 PRO A O 1
ATOM 750 N N . TRP A 1 99 ? 14.422 0.296 -11.719 1.00 78.81 99 TRP A N 1
ATOM 751 C CA . TRP A 1 99 ? 13.449 1.078 -12.466 1.00 78.81 99 TRP A CA 1
ATOM 752 C C . TRP A 1 99 ? 12.075 0.401 -12.581 1.00 78.81 99 TRP A C 1
ATOM 754 O O . TRP A 1 99 ? 11.070 1.099 -12.713 1.00 78.81 99 TRP A O 1
ATOM 764 N N . ASN A 1 100 ? 12.005 -0.932 -12.522 1.00 84.56 100 ASN A N 1
ATOM 765 C CA . ASN A 1 100 ? 10.742 -1.666 -12.555 1.00 84.56 100 ASN A CA 1
ATOM 766 C C . ASN A 1 100 ? 9.929 -1.391 -11.286 1.00 84.56 100 ASN A C 1
ATOM 768 O O . ASN A 1 100 ? 8.771 -1.005 -11.423 1.00 84.56 100 ASN A O 1
ATOM 772 N N . SER A 1 101 ? 10.553 -1.441 -10.101 1.00 82.44 101 SER A N 1
ATOM 773 C CA . SER A 1 101 ? 9.927 -1.094 -8.815 1.00 82.44 101 SER A CA 1
ATOM 774 C C . SER A 1 101 ? 9.468 0.368 -8.754 1.00 82.44 101 SER A C 1
ATOM 776 O O . SER A 1 101 ? 8.386 0.681 -8.262 1.00 82.44 101 SER A O 1
ATOM 778 N N . ILE A 1 102 ? 10.267 1.302 -9.283 1.00 86.56 102 ILE A N 1
ATOM 779 C CA . ILE A 1 102 ? 9.907 2.732 -9.301 1.00 86.56 102 ILE A CA 1
ATOM 780 C C . ILE A 1 102 ? 8.707 2.969 -10.222 1.00 86.56 102 ILE A C 1
ATOM 782 O O . ILE A 1 102 ? 7.754 3.667 -9.862 1.00 86.56 102 ILE A O 1
ATOM 786 N N . LEU A 1 103 ? 8.743 2.380 -11.419 1.00 87.38 103 LEU A N 1
ATOM 787 C CA . LEU A 1 103 ? 7.685 2.540 -12.405 1.00 87.38 103 LEU A CA 1
ATOM 788 C C . LEU A 1 103 ? 6.401 1.828 -11.971 1.00 87.38 103 LEU A C 1
ATOM 790 O O . LEU A 1 103 ? 5.326 2.406 -12.114 1.00 87.38 103 LEU A O 1
ATOM 794 N N . SER A 1 104 ? 6.485 0.625 -11.400 1.00 88.44 104 SER A N 1
ATOM 795 C CA . SER A 1 104 ? 5.329 -0.090 -10.847 1.00 88.44 104 SER A CA 1
ATOM 796 C C . SER A 1 104 ? 4.706 0.678 -9.680 1.00 88.44 104 SER A C 1
ATOM 798 O O . SER A 1 104 ? 3.480 0.763 -9.592 1.00 88.44 104 SER A O 1
ATOM 800 N N . GLY A 1 105 ? 5.515 1.343 -8.852 1.00 88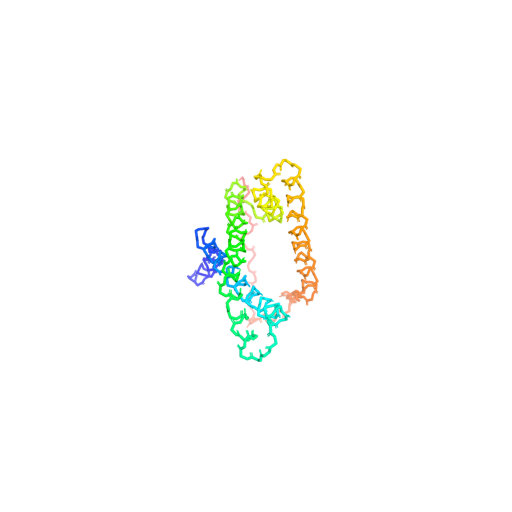.81 105 GLY A N 1
ATOM 801 C CA . GLY A 1 105 ? 5.064 2.278 -7.821 1.00 88.81 105 GLY A CA 1
ATOM 802 C C . GLY A 1 105 ? 4.292 3.475 -8.363 1.00 88.81 105 GLY A C 1
ATOM 803 O O . GLY A 1 105 ? 3.189 3.782 -7.898 1.00 88.81 105 GLY A O 1
ATOM 804 N N . ALA A 1 106 ? 4.848 4.133 -9.381 1.00 91.06 106 ALA A N 1
ATOM 805 C CA . ALA A 1 106 ? 4.201 5.261 -10.041 1.00 91.06 106 ALA A CA 1
ATOM 806 C C . ALA A 1 106 ? 2.894 4.847 -10.738 1.00 91.06 106 ALA A C 1
ATOM 808 O O . ALA A 1 106 ? 1.881 5.537 -10.615 1.00 91.06 106 ALA A O 1
ATOM 809 N N . LEU A 1 107 ? 2.890 3.698 -11.419 1.00 91.44 107 LEU A N 1
ATOM 810 C CA . LEU A 1 107 ? 1.704 3.143 -12.073 1.00 91.44 107 LEU A CA 1
ATOM 811 C C . LEU A 1 107 ? 0.624 2.776 -11.055 1.00 91.44 107 LEU A C 1
ATOM 813 O O . LEU A 1 107 ? -0.524 3.173 -11.229 1.00 91.44 107 LEU A O 1
ATOM 817 N N . THR A 1 108 ? 0.984 2.109 -9.958 1.00 92.12 108 THR A N 1
ATOM 818 C CA . THR A 1 108 ? 0.044 1.763 -8.878 1.00 92.12 108 THR A CA 1
ATOM 819 C C . THR A 1 108 ? -0.598 3.011 -8.280 1.00 92.12 108 THR A C 1
ATOM 821 O O . THR A 1 108 ? -1.822 3.087 -8.163 1.00 92.12 108 THR A O 1
ATOM 824 N N . GLY A 1 109 ? 0.214 4.023 -7.947 1.00 90.00 109 GLY A N 1
ATOM 825 C CA . GLY A 1 109 ? -0.269 5.296 -7.409 1.00 90.00 109 GLY A CA 1
ATOM 826 C C . GLY A 1 109 ? -1.175 6.045 -8.387 1.00 90.00 109 GLY A C 1
ATOM 827 O O . GLY A 1 109 ? -2.226 6.551 -7.992 1.00 90.00 109 GLY A O 1
ATOM 828 N N . GLY A 1 110 ? -0.810 6.067 -9.670 1.00 91.00 110 GLY A N 1
ATOM 829 C CA . GLY A 1 110 ? -1.611 6.684 -10.724 1.00 91.00 110 GLY A CA 1
ATOM 830 C C . GLY A 1 110 ? -2.944 5.971 -10.949 1.00 91.00 110 GLY A C 1
ATOM 831 O O . GLY A 1 110 ? -3.989 6.616 -10.969 1.00 91.00 110 GLY A O 1
ATOM 832 N N . VAL A 1 111 ? -2.939 4.641 -11.064 1.00 92.62 111 VAL A N 1
ATOM 833 C CA . VAL A 1 111 ? -4.150 3.841 -11.323 1.00 92.62 111 VAL A CA 1
ATOM 834 C C . VAL A 1 111 ? -5.146 3.952 -10.170 1.00 92.62 111 VAL A C 1
ATOM 836 O O . VAL A 1 111 ? -6.337 4.155 -10.405 1.00 92.62 111 VAL A O 1
ATOM 839 N N . LEU A 1 112 ? -4.673 3.925 -8.923 1.00 90.25 112 LEU A N 1
ATOM 840 C CA . LEU A 1 112 ? -5.533 4.101 -7.748 1.00 90.25 112 LEU A CA 1
ATOM 841 C C . LEU A 1 112 ? -6.204 5.480 -7.685 1.00 90.25 112 LEU A C 1
ATOM 843 O O . LEU A 1 112 ? -7.345 5.597 -7.227 1.00 90.25 112 LEU A O 1
ATOM 847 N N . ALA A 1 113 ? -5.520 6.518 -8.165 1.00 91.12 113 ALA A N 1
ATOM 848 C CA . ALA A 1 113 ? -6.020 7.889 -8.200 1.00 91.12 113 ALA A CA 1
ATOM 849 C C . ALA A 1 113 ? -6.664 8.278 -9.544 1.00 91.12 113 ALA A C 1
ATOM 851 O O . ALA A 1 113 ? -7.141 9.406 -9.696 1.00 91.12 113 ALA A O 1
ATOM 852 N N . ALA A 1 114 ? -6.760 7.358 -10.507 1.00 90.38 114 ALA A N 1
ATOM 853 C CA . ALA A 1 114 ? -7.290 7.647 -11.841 1.00 90.38 114 ALA A CA 1
ATOM 854 C C . ALA A 1 114 ? -8.721 8.213 -11.792 1.00 90.38 114 ALA A C 1
ATOM 856 O O . ALA A 1 114 ? -9.064 9.139 -12.525 1.00 90.38 114 ALA A O 1
ATOM 857 N N . ARG A 1 115 ? -9.549 7.723 -10.857 1.00 90.25 115 ARG A N 1
ATOM 858 C CA . ARG A 1 115 ? -10.941 8.179 -10.684 1.00 90.25 115 ARG A CA 1
ATOM 859 C C . ARG A 1 115 ? -11.088 9.577 -10.077 1.00 90.25 115 ARG A C 1
ATOM 861 O O . ARG A 1 115 ? -12.165 10.154 -10.151 1.00 90.25 115 ARG A O 1
ATOM 868 N N . SER A 1 116 ? -10.039 10.108 -9.451 1.00 89.81 116 SER A N 1
ATOM 869 C CA . SER A 1 116 ? -10.046 11.445 -8.837 1.00 89.81 116 SER A CA 1
ATOM 870 C C . SER A 1 116 ? -9.655 12.570 -9.804 1.00 89.81 116 SER A C 1
ATOM 872 O O . SER A 1 116 ? -9.620 13.732 -9.407 1.00 89.81 116 SER A O 1
ATOM 874 N N . GLY A 1 117 ? -9.405 12.244 -11.075 1.00 91.50 117 GLY A N 1
ATOM 875 C CA . GLY A 1 117 ? -9.025 13.198 -12.113 1.00 91.50 117 GLY A CA 1
ATOM 876 C C . GLY A 1 117 ? -7.508 13.293 -12.332 1.00 91.50 117 GLY A C 1
ATOM 877 O O . GLY A 1 117 ? -6.722 12.726 -11.570 1.00 91.50 117 GLY A O 1
ATOM 878 N N . PRO A 1 118 ? -7.075 14.019 -13.379 1.00 90.31 118 PRO A N 1
ATOM 879 C CA . PRO A 1 118 ? -5.688 14.003 -13.849 1.00 90.31 118 PRO A CA 1
ATOM 880 C C . PRO A 1 118 ? -4.689 14.629 -12.862 1.00 90.31 118 PRO A C 1
ATOM 882 O O . PRO A 1 118 ? -3.560 14.159 -12.757 1.00 90.31 118 PRO A O 1
ATOM 885 N N . GLY A 1 119 ? -5.099 15.653 -12.104 1.00 93.12 119 GLY A N 1
ATOM 886 C CA . GLY A 1 119 ? -4.246 16.294 -11.095 1.00 93.12 119 GLY A CA 1
ATOM 887 C C . GLY A 1 119 ? -3.876 15.344 -9.946 1.00 93.12 119 GLY A C 1
ATOM 888 O O . GLY A 1 119 ? -2.691 15.073 -9.745 1.00 93.12 119 GLY A O 1
ATOM 889 N N . PRO A 1 120 ? -4.865 14.782 -9.222 1.00 91.25 120 PRO A N 1
ATOM 890 C CA . PRO A 1 120 ? -4.610 13.786 -8.181 1.00 91.25 120 PRO A CA 1
ATOM 891 C C . PRO A 1 120 ? -3.905 12.528 -8.700 1.00 91.25 120 PRO A C 1
ATOM 893 O O . PRO A 1 120 ? -3.032 12.006 -8.015 1.00 91.25 120 PRO A O 1
ATOM 896 N N . MET A 1 121 ? -4.213 12.084 -9.924 1.00 92.38 121 MET A N 1
ATOM 897 C CA . MET A 1 121 ? -3.523 10.966 -10.576 1.00 92.38 121 MET A CA 1
ATOM 898 C C . MET A 1 121 ? -2.015 11.214 -10.711 1.00 92.38 121 MET A C 1
ATOM 900 O O . MET A 1 121 ? -1.216 10.369 -10.305 1.00 92.38 121 MET A O 1
ATOM 904 N N . ALA A 1 122 ? -1.618 12.374 -11.242 1.00 91.75 122 ALA A N 1
ATOM 905 C CA . ALA A 1 122 ? -0.208 12.728 -11.393 1.00 91.75 122 ALA A CA 1
ATOM 906 C C . ALA A 1 122 ? 0.494 12.867 -10.033 1.00 91.75 122 ALA A C 1
ATOM 908 O O . ALA A 1 122 ? 1.610 12.378 -9.859 1.00 91.75 122 ALA A O 1
ATOM 909 N N . ALA A 1 123 ? -0.177 13.476 -9.051 1.00 91.19 123 ALA A N 1
ATOM 910 C CA . ALA A 1 123 ? 0.359 13.622 -7.701 1.00 91.19 123 ALA A CA 1
ATOM 911 C C . ALA A 1 123 ? 0.585 12.261 -7.020 1.00 91.19 123 ALA A C 1
ATOM 913 O O . ALA A 1 123 ? 1.662 12.012 -6.480 1.00 91.19 123 ALA A O 1
ATOM 914 N N . SER A 1 124 ? -0.390 11.351 -7.082 1.00 91.56 124 SER A N 1
ATOM 915 C CA . SER A 1 124 ? -0.263 10.011 -6.499 1.00 91.56 124 SER A CA 1
ATOM 916 C C . SER A 1 124 ? 0.774 9.152 -7.220 1.00 91.56 124 SER A C 1
ATOM 918 O O . SER A 1 124 ? 1.495 8.409 -6.555 1.00 91.56 124 SER A O 1
ATOM 920 N N . ALA A 1 125 ? 0.909 9.280 -8.543 1.00 91.31 125 ALA A N 1
ATOM 921 C CA . ALA A 1 125 ? 1.977 8.622 -9.292 1.00 91.31 125 ALA A CA 1
ATOM 922 C C . ALA A 1 125 ? 3.367 9.130 -8.873 1.00 91.31 125 ALA A C 1
ATOM 924 O O . ALA A 1 125 ? 4.270 8.328 -8.638 1.00 91.31 125 ALA A O 1
ATOM 925 N N . ALA A 1 126 ? 3.534 10.447 -8.713 1.00 92.69 126 ALA A N 1
ATOM 926 C CA . ALA A 1 126 ? 4.794 11.035 -8.265 1.00 92.69 126 ALA A CA 1
ATOM 927 C C . ALA A 1 126 ? 5.172 10.573 -6.850 1.00 92.69 126 ALA A C 1
ATOM 929 O O . ALA A 1 126 ? 6.312 10.179 -6.617 1.00 92.69 126 ALA A O 1
ATOM 930 N N . VAL A 1 127 ? 4.213 10.562 -5.920 1.00 92.81 127 VAL A N 1
ATOM 931 C CA . VAL A 1 127 ? 4.439 10.076 -4.549 1.00 92.81 127 VAL A CA 1
ATOM 932 C C . VAL A 1 127 ? 4.776 8.584 -4.543 1.00 92.81 127 VAL A C 1
ATOM 934 O O . VAL A 1 127 ? 5.742 8.190 -3.896 1.00 92.81 127 VAL A O 1
ATOM 937 N N . GLY A 1 128 ? 4.030 7.759 -5.285 1.00 88.88 128 GLY A N 1
ATOM 938 C CA . GLY A 1 128 ? 4.282 6.317 -5.380 1.00 88.88 128 GLY A CA 1
ATOM 939 C C . GLY A 1 128 ? 5.661 5.991 -5.959 1.00 88.88 128 GLY A C 1
ATOM 940 O O . GLY A 1 128 ? 6.384 5.171 -5.397 1.00 88.88 128 GLY A O 1
ATOM 941 N N . GLY A 1 129 ? 6.056 6.683 -7.031 1.00 89.81 129 GLY A N 1
ATOM 942 C CA . GLY A 1 129 ? 7.381 6.536 -7.635 1.00 89.81 129 GLY A CA 1
ATOM 943 C C . GLY A 1 129 ? 8.509 7.024 -6.723 1.00 89.81 129 GLY A C 1
ATOM 944 O O . GLY A 1 129 ? 9.517 6.339 -6.583 1.00 89.81 129 GLY A O 1
ATOM 945 N N . LEU A 1 130 ? 8.335 8.168 -6.050 1.00 91.81 130 LEU A N 1
ATOM 946 C CA . LEU A 1 130 ? 9.333 8.705 -5.120 1.00 91.81 130 LEU A CA 1
ATOM 947 C C . LEU A 1 130 ? 9.564 7.772 -3.927 1.00 91.81 130 LEU A C 1
ATOM 949 O O . LEU A 1 130 ? 10.710 7.526 -3.560 1.00 91.81 130 LEU A O 1
ATOM 953 N N . LEU A 1 131 ? 8.495 7.241 -3.329 1.00 90.38 131 LEU A N 1
ATOM 954 C CA . LEU A 1 131 ? 8.606 6.335 -2.184 1.00 90.38 131 LEU A CA 1
ATOM 955 C C . LEU A 1 131 ? 9.407 5.079 -2.535 1.00 90.38 131 LEU A C 1
ATOM 957 O O . LEU A 1 131 ? 10.313 4.709 -1.792 1.00 90.38 131 LEU A O 1
ATOM 961 N N . LEU A 1 132 ? 9.128 4.455 -3.679 1.00 89.00 132 LEU A N 1
ATOM 962 C CA . LEU A 1 132 ? 9.846 3.250 -4.098 1.00 89.00 132 LEU A CA 1
ATOM 963 C C . LEU A 1 132 ? 11.256 3.547 -4.613 1.00 89.00 132 LEU A C 1
ATOM 965 O O . LEU A 1 132 ? 12.159 2.756 -4.362 1.00 89.00 132 LEU A O 1
ATOM 969 N N . ALA A 1 133 ? 11.493 4.719 -5.209 1.00 89.19 133 ALA A N 1
ATOM 970 C CA . ALA A 1 133 ? 12.847 5.173 -5.528 1.00 89.19 133 ALA A CA 1
ATOM 971 C C . ALA A 1 133 ? 13.716 5.314 -4.273 1.00 89.19 133 ALA A C 1
ATOM 973 O O . ALA A 1 133 ? 14.896 4.968 -4.297 1.00 89.19 133 ALA A O 1
ATOM 974 N N . LEU A 1 134 ? 13.135 5.781 -3.164 1.00 89.38 134 LEU A N 1
ATOM 975 C CA . LEU A 1 134 ? 13.831 5.847 -1.882 1.00 89.38 134 LEU A CA 1
ATOM 976 C C . LEU A 1 134 ? 14.081 4.454 -1.296 1.00 89.38 134 LEU A C 1
ATOM 978 O O . LEU A 1 134 ? 15.182 4.205 -0.815 1.00 89.38 134 LEU A O 1
ATOM 982 N N . ILE A 1 135 ? 13.104 3.543 -1.355 1.00 88.12 135 ILE A N 1
ATOM 983 C CA . ILE A 1 135 ? 13.259 2.171 -0.839 1.00 88.12 135 ILE A CA 1
ATOM 984 C C . ILE A 1 135 ? 14.366 1.428 -1.597 1.00 88.12 135 ILE A C 1
ATOM 986 O O . ILE A 1 135 ? 15.288 0.906 -0.973 1.00 88.12 135 ILE A O 1
ATOM 990 N N . GLU A 1 136 ? 14.331 1.447 -2.930 1.00 85.19 136 GLU A N 1
ATOM 991 C CA . GLU A 1 136 ? 15.365 0.838 -3.775 1.00 85.19 136 GLU A CA 1
ATOM 992 C C . GLU A 1 136 ? 16.724 1.532 -3.595 1.00 85.19 136 GLU A C 1
ATOM 994 O O . GLU A 1 136 ? 17.759 0.876 -3.487 1.00 85.19 136 GLU A O 1
ATOM 999 N N . GLY A 1 137 ? 16.741 2.866 -3.484 1.00 84.06 137 GLY A N 1
ATOM 1000 C CA . GLY A 1 137 ? 17.962 3.636 -3.241 1.00 84.06 137 GLY A CA 1
ATOM 1001 C C . GLY A 1 137 ? 18.640 3.276 -1.916 1.00 84.06 137 GLY A C 1
ATOM 1002 O O . GLY A 1 137 ? 19.860 3.096 -1.870 1.00 84.06 137 GLY A O 1
ATOM 1003 N N . VAL A 1 138 ? 17.856 3.108 -0.847 1.00 87.62 138 VAL A N 1
ATOM 1004 C CA . VAL A 1 138 ? 18.349 2.643 0.458 1.00 87.62 138 VAL A CA 1
ATOM 1005 C C . VAL A 1 138 ? 18.787 1.178 0.388 1.00 87.62 138 VAL A C 1
ATOM 1007 O O . VAL A 1 138 ? 19.815 0.834 0.971 1.00 87.62 138 VAL A O 1
ATOM 1010 N N . GLY A 1 139 ? 18.070 0.325 -0.349 1.00 83.56 139 GLY A N 1
ATOM 1011 C CA . GLY A 1 139 ? 18.446 -1.075 -0.570 1.00 83.56 139 GLY A CA 1
ATOM 1012 C C . GLY A 1 139 ? 19.809 -1.213 -1.251 1.00 83.56 139 GLY A C 1
ATOM 1013 O O . GLY A 1 139 ? 20.675 -1.949 -0.770 1.00 83.56 139 GLY A O 1
ATOM 1014 N N . ILE A 1 140 ? 20.050 -0.435 -2.310 1.00 84.12 140 ILE A N 1
ATOM 1015 C CA . ILE A 1 140 ? 21.352 -0.378 -2.990 1.00 84.12 140 ILE A CA 1
ATOM 1016 C C . ILE A 1 140 ? 22.432 0.109 -2.020 1.00 84.12 140 ILE A C 1
ATOM 1018 O O . ILE A 1 140 ? 23.498 -0.500 -1.937 1.00 84.12 140 ILE A O 1
ATOM 1022 N N . TRP A 1 141 ? 22.168 1.176 -1.264 1.00 83.31 141 TRP A N 1
ATOM 1023 C CA . TRP A 1 141 ? 23.133 1.735 -0.315 1.00 83.31 141 TRP A CA 1
ATOM 1024 C C . TRP A 1 141 ? 23.509 0.752 0.803 1.00 83.31 141 TRP A C 1
ATOM 1026 O O . TRP A 1 141 ? 24.698 0.538 1.050 1.00 83.31 141 TRP A O 1
ATOM 1036 N N . MET A 1 142 ? 22.524 0.098 1.427 1.00 82.75 142 MET A N 1
ATOM 1037 C CA . MET A 1 142 ? 22.770 -0.924 2.448 1.00 82.75 142 MET A CA 1
ATOM 1038 C C . MET A 1 142 ? 23.565 -2.100 1.881 1.00 82.75 142 MET A C 1
ATOM 1040 O O . MET A 1 142 ? 24.557 -2.502 2.486 1.00 82.75 142 MET A O 1
ATOM 1044 N N . THR A 1 143 ? 23.196 -2.582 0.690 1.00 81.62 143 THR A N 1
ATOM 1045 C CA . THR A 1 143 ? 23.903 -3.683 0.020 1.00 81.62 143 THR A CA 1
ATOM 1046 C C . THR A 1 143 ? 25.367 -3.329 -0.238 1.00 81.62 143 THR A C 1
ATOM 1048 O O . THR A 1 143 ? 26.253 -4.153 -0.012 1.00 81.62 143 THR A O 1
ATOM 1051 N N . ARG A 1 144 ? 25.653 -2.087 -0.655 1.00 78.69 144 ARG A N 1
ATOM 1052 C CA . ARG A 1 144 ? 27.032 -1.619 -0.859 1.00 78.69 144 ARG A CA 1
ATOM 1053 C C . ARG A 1 144 ? 27.835 -1.585 0.438 1.00 78.69 144 ARG A C 1
ATOM 1055 O O . ARG A 1 144 ? 28.972 -2.039 0.440 1.00 78.69 144 ARG A O 1
ATOM 1062 N N . MET A 1 145 ? 27.252 -1.118 1.541 1.00 78.50 145 MET A N 1
ATOM 1063 C CA . MET A 1 145 ? 27.947 -1.097 2.835 1.00 78.50 145 MET A CA 1
ATOM 1064 C C . MET A 1 145 ? 28.208 -2.496 3.399 1.00 78.50 145 MET A C 1
ATOM 1066 O O . MET A 1 145 ? 29.266 -2.735 3.979 1.00 78.50 145 MET A O 1
ATOM 1070 N N . THR A 1 146 ? 27.279 -3.439 3.214 1.00 75.31 146 THR A N 1
ATOM 1071 C CA . THR A 1 146 ? 27.506 -4.836 3.606 1.00 75.31 146 THR A CA 1
ATOM 1072 C C . THR A 1 146 ? 28.528 -5.519 2.704 1.00 75.31 146 THR A C 1
ATOM 1074 O O . THR A 1 146 ? 29.354 -6.276 3.201 1.00 75.31 146 THR A O 1
ATOM 1077 N N . ALA A 1 147 ? 28.533 -5.226 1.399 1.00 63.84 147 ALA A N 1
ATOM 1078 C CA . ALA A 1 147 ? 29.512 -5.786 0.467 1.00 63.84 147 ALA A CA 1
ATOM 1079 C C . ALA A 1 147 ? 30.950 -5.354 0.804 1.00 63.84 147 ALA A C 1
ATOM 1081 O O . ALA A 1 147 ? 31.873 -6.151 0.673 1.00 63.84 147 ALA A O 1
ATOM 1082 N N . GLU A 1 148 ? 31.140 -4.132 1.309 1.00 61.50 148 GLU A N 1
ATOM 1083 C CA . GLU A 1 148 ? 32.441 -3.668 1.814 1.00 61.50 148 GLU A CA 1
ATOM 1084 C C . GLU A 1 148 ? 32.877 -4.432 3.080 1.00 61.50 148 GLU A C 1
ATOM 1086 O O . GLU A 1 148 ? 34.065 -4.683 3.272 1.00 61.50 148 GLU A O 1
ATOM 1091 N N . HIS A 1 149 ? 31.928 -4.862 3.921 1.00 59.94 149 HIS A N 1
ATOM 1092 C CA . HIS A 1 149 ? 32.195 -5.681 5.113 1.00 59.94 149 HIS A CA 1
ATOM 1093 C C . HIS A 1 149 ? 32.504 -7.154 4.795 1.00 59.94 149 HIS A C 1
ATOM 1095 O O . HIS A 1 149 ? 33.189 -7.813 5.576 1.00 59.94 149 HIS A O 1
ATOM 1101 N N . PHE A 1 150 ? 32.024 -7.670 3.659 1.00 58.44 150 PHE A N 1
ATOM 1102 C CA . PHE A 1 150 ? 32.244 -9.043 3.195 1.00 58.44 150 PHE A CA 1
ATOM 1103 C C . PHE A 1 150 ? 33.139 -9.092 1.949 1.00 58.44 150 PHE A C 1
ATOM 1105 O O . PHE A 1 150 ? 32.832 -9.813 1.003 1.00 58.44 150 PHE A O 1
ATOM 1112 N N . GLN A 1 151 ? 34.256 -8.355 1.926 1.00 55.31 151 GLN A N 1
ATOM 1113 C CA . GLN A 1 151 ? 35.328 -8.635 0.961 1.00 55.31 151 GLN A CA 1
ATOM 1114 C C . GLN A 1 151 ? 35.759 -10.106 1.142 1.00 55.31 151 GLN A C 1
ATOM 1116 O O . GLN A 1 151 ? 36.312 -10.434 2.199 1.00 55.31 151 GLN A O 1
ATOM 1121 N N . PRO A 1 152 ? 35.514 -11.020 0.178 1.00 54.97 152 PRO A N 1
ATOM 1122 C CA . PRO A 1 152 ? 36.062 -12.362 0.269 1.00 54.97 152 PRO A CA 1
ATOM 1123 C C . PRO A 1 152 ? 37.582 -12.219 0.266 1.00 54.97 152 PRO A C 1
ATOM 1125 O O . PRO A 1 152 ? 38.152 -11.689 -0.689 1.00 54.97 152 PRO A O 1
ATOM 1128 N N . GLN A 1 153 ? 38.242 -12.650 1.344 1.00 48.12 153 GLN A N 1
ATOM 1129 C CA . GLN A 1 153 ? 39.692 -12.779 1.327 1.00 48.12 153 GLN A CA 1
ATOM 1130 C C . GLN A 1 153 ? 40.050 -13.660 0.135 1.00 48.12 153 GLN A C 1
ATOM 1132 O O . GLN A 1 153 ? 39.654 -14.824 0.067 1.00 48.12 153 GLN A O 1
ATOM 1137 N N . MET A 1 154 ? 40.733 -13.055 -0.834 1.00 49.47 154 MET A N 1
ATOM 1138 C CA . MET A 1 154 ? 41.232 -13.739 -2.013 1.00 49.47 154 MET A CA 1
ATOM 1139 C C . MET A 1 154 ? 42.017 -14.963 -1.512 1.00 49.47 154 MET A C 1
ATOM 1141 O O . MET A 1 154 ? 42.882 -14.786 -0.647 1.00 49.47 154 MET A O 1
ATOM 1145 N N . PRO A 1 155 ? 41.700 -16.194 -1.961 1.00 57.97 155 PRO A N 1
ATOM 1146 C CA . PRO A 1 155 ? 42.480 -17.362 -1.583 1.00 57.97 155 PRO A CA 1
ATOM 1147 C C . PRO A 1 155 ? 43.956 -17.061 -1.868 1.00 57.97 155 PRO A C 1
ATOM 1149 O O . PRO A 1 155 ? 44.244 -16.513 -2.939 1.00 57.97 155 PRO A O 1
ATOM 1152 N N . PRO A 1 156 ? 44.881 -17.341 -0.932 1.00 58.22 156 PRO A N 1
ATOM 1153 C CA . PRO A 1 156 ? 46.292 -17.079 -1.163 1.00 58.22 156 PRO A CA 1
ATOM 1154 C C . PRO A 1 156 ? 46.723 -17.744 -2.480 1.00 58.22 156 PRO A C 1
ATOM 1156 O O . PRO A 1 156 ? 46.239 -18.841 -2.783 1.00 58.22 156 PRO A O 1
ATOM 1159 N N . PRO A 1 157 ? 47.579 -17.079 -3.281 1.00 53.31 157 PRO A N 1
ATOM 1160 C CA . PRO A 1 157 ? 47.993 -17.574 -4.587 1.00 53.31 157 PRO A CA 1
ATOM 1161 C C . PRO A 1 157 ? 48.461 -19.026 -4.478 1.00 53.31 157 PRO A C 1
ATOM 1163 O O . PRO A 1 157 ? 49.157 -19.404 -3.533 1.00 53.31 157 PRO A O 1
ATOM 1166 N N . ALA A 1 158 ? 48.039 -19.839 -5.446 1.00 55.72 158 ALA A N 1
ATOM 1167 C CA . ALA A 1 158 ? 48.196 -21.294 -5.481 1.00 55.72 158 ALA A CA 1
ATOM 1168 C C . ALA A 1 158 ? 49.661 -21.789 -5.503 1.00 55.72 158 ALA A C 1
ATOM 1170 O O . ALA A 1 158 ? 49.900 -22.990 -5.594 1.00 55.72 158 ALA A O 1
ATOM 1171 N N . ASP A 1 159 ? 50.635 -20.892 -5.356 1.00 50.34 159 ASP A N 1
ATOM 1172 C CA . ASP A 1 159 ? 52.066 -21.186 -5.307 1.00 50.34 159 ASP A CA 1
ATOM 1173 C C . ASP A 1 159 ? 52.532 -21.675 -3.920 1.00 50.34 159 ASP A C 1
ATOM 1175 O O . ASP A 1 159 ? 53.684 -22.067 -3.748 1.00 50.34 159 ASP A O 1
ATOM 1179 N N . ALA A 1 160 ? 51.643 -21.699 -2.919 1.00 48.84 160 ALA A N 1
ATOM 1180 C CA . ALA A 1 160 ? 51.924 -22.196 -1.568 1.00 48.84 160 ALA A CA 1
ATOM 1181 C C . ALA A 1 160 ? 51.327 -23.590 -1.281 1.00 48.84 160 ALA A C 1
ATOM 1183 O O . ALA A 1 160 ? 50.999 -23.908 -0.136 1.00 48.84 160 ALA A O 1
ATOM 1184 N N . GLN A 1 161 ? 51.147 -24.434 -2.301 1.00 42.34 161 GLN A N 1
ATOM 1185 C CA . GLN A 1 161 ? 50.847 -25.854 -2.096 1.00 42.34 161 GLN A CA 1
ATOM 1186 C C . GLN A 1 161 ? 52.136 -26.672 -2.251 1.00 42.34 161 GLN A C 1
ATOM 1188 O O . GLN A 1 161 ? 52.611 -26.838 -3.376 1.00 42.34 161 GLN A O 1
ATOM 1193 N N . PRO A 1 162 ? 52.734 -27.192 -1.158 1.00 45.06 162 PRO A N 1
ATOM 1194 C CA . PRO A 1 162 ? 53.843 -28.123 -1.286 1.00 45.06 162 PRO A CA 1
ATOM 1195 C C . PRO A 1 162 ? 53.337 -29.368 -2.022 1.00 45.06 162 PRO A C 1
ATOM 1197 O O . PRO A 1 162 ? 52.381 -30.019 -1.600 1.00 45.06 162 PRO A O 1
ATOM 1200 N N . SER A 1 163 ? 53.957 -29.655 -3.165 1.00 48.78 163 SER A N 1
ATOM 1201 C CA . SER A 1 163 ? 53.654 -30.790 -4.036 1.00 48.78 163 SER A CA 1
ATOM 1202 C C . SER A 1 163 ? 53.540 -32.097 -3.230 1.00 48.78 163 SER A C 1
ATOM 1204 O O . SER A 1 163 ? 54.510 -32.449 -2.554 1.00 48.78 163 SER A O 1
ATOM 1206 N N . PRO A 1 164 ? 52.430 -32.860 -3.320 1.00 49.16 164 PRO A N 1
ATOM 1207 C CA . PRO A 1 164 ? 52.260 -34.089 -2.537 1.00 49.16 164 PRO A CA 1
ATOM 1208 C C . PRO A 1 164 ? 53.167 -35.254 -2.964 1.00 49.16 164 PRO A C 1
ATOM 1210 O O . PRO A 1 164 ? 53.185 -36.280 -2.292 1.00 49.16 164 PRO A O 1
ATOM 1213 N N . PHE A 1 165 ? 53.917 -35.129 -4.066 1.00 49.75 165 PHE A N 1
ATOM 1214 C CA . PHE A 1 165 ? 54.733 -36.216 -4.607 1.00 49.75 165 PHE A CA 1
ATOM 1215 C C . PHE A 1 165 ? 56.079 -35.697 -5.138 1.00 49.75 165 PHE A C 1
ATOM 1217 O O . PHE A 1 165 ? 56.096 -34.954 -6.122 1.00 49.75 165 PHE A O 1
ATOM 1224 N N . PRO A 1 166 ? 57.217 -36.083 -4.532 1.00 40.53 166 PRO A N 1
ATOM 1225 C CA . PRO A 1 166 ? 58.529 -35.801 -5.091 1.00 40.53 166 PRO A CA 1
ATOM 1226 C C . PRO A 1 166 ? 58.786 -36.730 -6.287 1.00 40.53 166 PRO A C 1
ATOM 1228 O O . PRO A 1 166 ? 58.776 -37.949 -6.132 1.00 40.53 166 PRO A O 1
ATOM 1231 N N . GLY A 1 167 ? 59.061 -36.160 -7.466 1.00 52.28 167 GLY A N 1
ATOM 1232 C CA . GLY A 1 167 ? 59.763 -36.883 -8.536 1.00 52.28 167 GLY A CA 1
ATOM 1233 C C . GLY A 1 167 ? 59.008 -37.196 -9.831 1.00 52.28 167 GLY A C 1
ATOM 1234 O O . GLY A 1 167 ? 59.489 -38.037 -10.585 1.00 52.28 167 GLY A O 1
ATOM 1235 N N . MET A 1 168 ? 57.888 -36.538 -10.149 1.00 45.50 168 MET A N 1
ATOM 1236 C CA . MET A 1 168 ? 57.279 -36.669 -11.484 1.00 45.50 168 MET A CA 1
ATOM 1237 C C . MET A 1 168 ? 57.551 -35.419 -12.341 1.00 45.50 168 MET A C 1
ATOM 1239 O O . MET A 1 168 ? 57.212 -34.318 -11.905 1.00 45.50 168 MET A O 1
ATOM 1243 N N . PRO A 1 169 ? 58.169 -35.540 -13.533 1.00 44.34 169 PRO A N 1
ATOM 1244 C CA . PRO A 1 169 ? 58.406 -34.391 -14.399 1.00 44.34 169 PRO A CA 1
ATOM 1245 C C . PRO A 1 169 ? 57.095 -33.881 -15.016 1.00 44.34 169 PRO A C 1
ATOM 1247 O O . PRO A 1 169 ? 56.259 -34.661 -15.471 1.00 44.34 169 PRO A O 1
ATOM 1250 N N . LEU A 1 170 ? 56.935 -32.554 -15.045 1.00 47.31 170 LEU A N 1
ATOM 1251 C CA . LEU A 1 170 ? 55.872 -31.852 -15.769 1.00 47.31 170 LEU A CA 1
ATOM 1252 C C . LEU A 1 170 ? 55.991 -32.148 -17.272 1.00 47.31 170 LEU A C 1
ATOM 1254 O O . LEU A 1 170 ? 57.022 -31.852 -17.873 1.00 47.31 170 LEU A O 1
ATOM 1258 N N . ASN A 1 171 ? 54.945 -32.706 -17.887 1.00 42.34 171 ASN A N 1
ATOM 1259 C CA . ASN A 1 171 ? 54.859 -32.846 -19.342 1.00 42.34 171 ASN A CA 1
ATOM 1260 C C . ASN A 1 171 ? 54.164 -31.603 -19.948 1.00 42.34 171 ASN A C 1
ATOM 1262 O O . ASN A 1 171 ? 52.994 -31.3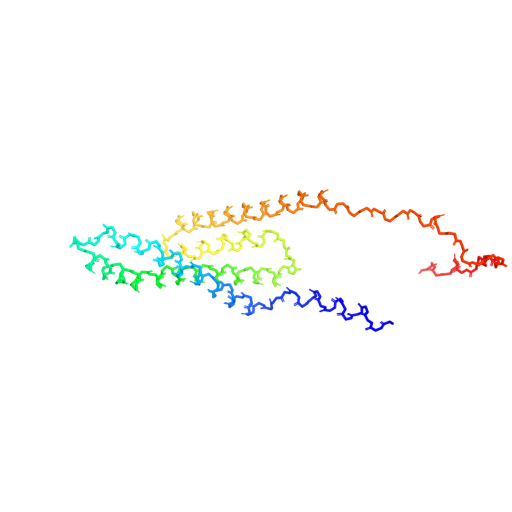76 -19.636 1.00 42.34 171 ASN A O 1
ATOM 1266 N N . PRO A 1 172 ? 54.826 -30.801 -20.807 1.00 50.75 172 PRO A N 1
ATOM 1267 C CA . PRO A 1 172 ? 54.277 -29.569 -21.364 1.00 50.75 172 PRO A CA 1
ATOM 1268 C C . PRO A 1 172 ? 53.729 -29.796 -22.785 1.00 50.75 172 PRO A C 1
ATOM 1270 O O . PRO A 1 172 ? 54.248 -29.243 -23.752 1.00 50.75 172 PRO A O 1
ATOM 1273 N N . SER A 1 173 ? 52.703 -30.632 -22.954 1.00 44.56 173 SER A N 1
ATOM 1274 C CA . SER A 1 173 ? 52.141 -30.907 -24.287 1.00 44.56 173 SER A CA 1
ATOM 1275 C C . SER A 1 173 ? 50.611 -30.925 -24.287 1.00 44.56 173 SER A C 1
ATOM 1277 O O . SER A 1 173 ? 49.977 -31.933 -23.999 1.00 44.56 173 SER A O 1
ATOM 1279 N N . GLY A 1 174 ? 50.012 -29.779 -24.634 1.00 39.75 174 GLY A N 1
ATOM 1280 C CA . GLY A 1 174 ? 48.571 -29.693 -24.904 1.00 39.75 174 GLY A CA 1
ATOM 1281 C C . GLY A 1 174 ? 48.004 -28.311 -25.256 1.00 39.75 174 GLY A C 1
ATOM 1282 O O . GLY A 1 174 ? 46.790 -28.174 -25.301 1.00 39.75 174 GLY A O 1
ATOM 1283 N N . GLN A 1 175 ? 48.830 -27.283 -25.491 1.00 43.38 175 GLN A N 1
ATOM 1284 C CA . GLN A 1 175 ? 48.371 -25.888 -25.609 1.00 43.38 175 GLN A CA 1
ATOM 1285 C C . GLN A 1 175 ? 48.590 -25.271 -27.007 1.00 43.38 175 GLN A C 1
ATOM 1287 O O . GLN A 1 175 ? 49.061 -24.141 -27.105 1.00 43.38 175 GLN A O 1
ATOM 1292 N N . GLN A 1 176 ? 48.298 -25.988 -28.106 1.00 42.81 176 GLN A N 1
ATOM 1293 C CA . GLN A 1 176 ? 48.525 -25.421 -29.451 1.00 42.81 176 GLN A CA 1
ATOM 1294 C C . GLN A 1 176 ? 47.696 -26.019 -30.612 1.00 42.81 176 GLN A C 1
ATOM 1296 O O . GLN A 1 176 ? 48.234 -26.341 -31.669 1.00 42.81 176 GLN A O 1
ATOM 1301 N N . SER A 1 177 ? 46.375 -26.164 -30.476 1.00 45.47 177 SER A N 1
ATOM 1302 C CA . SER A 1 177 ? 45.495 -26.412 -31.638 1.00 45.47 177 SER A CA 1
ATOM 1303 C C . SER A 1 177 ? 44.090 -25.880 -31.366 1.00 45.47 177 SER A C 1
ATOM 1305 O O . SER A 1 177 ? 43.608 -26.072 -30.260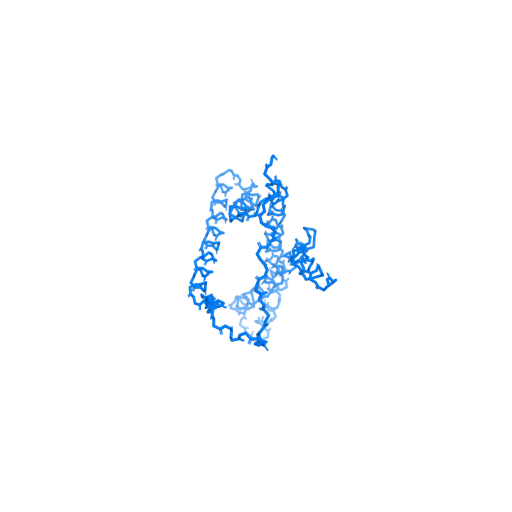 1.00 45.47 177 SER A O 1
ATOM 1307 N N . GLU A 1 178 ? 43.452 -25.278 -32.375 1.00 36.12 178 GLU A N 1
ATOM 1308 C CA . GLU A 1 178 ? 42.086 -24.698 -32.402 1.00 36.12 178 GLU A CA 1
ATOM 1309 C C . GLU A 1 178 ? 42.022 -23.172 -32.210 1.00 36.12 178 GLU A C 1
ATOM 1311 O O . GLU A 1 178 ? 41.318 -22.630 -31.362 1.00 36.12 178 GLU A O 1
ATOM 1316 N N . LEU A 1 179 ? 42.766 -22.475 -33.074 1.00 40.97 179 LEU A N 1
ATOM 1317 C CA . LEU A 1 179 ? 42.502 -21.099 -33.484 1.00 40.97 179 LEU A CA 1
ATOM 1318 C C . LEU A 1 179 ? 42.238 -21.161 -34.998 1.00 40.97 179 LEU A C 1
ATOM 1320 O O . LEU A 1 179 ? 43.188 -21.234 -35.780 1.00 40.97 179 LEU A O 1
ATOM 1324 N N . GLN A 1 180 ? 40.963 -21.217 -35.394 1.00 35.62 180 GLN A N 1
ATOM 1325 C CA . GLN A 1 180 ? 40.493 -20.888 -36.742 1.00 35.62 180 GLN A CA 1
ATOM 1326 C C . GLN A 1 180 ? 39.068 -20.340 -36.683 1.00 35.62 180 GLN A C 1
ATOM 1328 O O . GLN A 1 180 ? 38.241 -20.936 -35.959 1.00 35.62 180 GLN A O 1
#